Protein AF-A0A3Q3GZ15-F1 (afdb_monomer)

Structure (mmCIF, N/CA/C/O backbone):
data_AF-A0A3Q3GZ15-F1
#
_entry.id   AF-A0A3Q3GZ15-F1
#
loop_
_atom_site.group_PDB
_atom_site.id
_atom_site.type_symbol
_atom_site.label_atom_id
_atom_site.label_alt_id
_atom_site.label_comp_id
_atom_site.label_asym_id
_atom_site.label_entity_id
_atom_site.label_seq_id
_atom_site.pdbx_PDB_ins_code
_atom_site.Cartn_x
_atom_site.Cartn_y
_atom_site.Cartn_z
_atom_site.occupancy
_atom_site.B_iso_or_equiv
_atom_site.auth_seq_id
_atom_site.auth_comp_id
_atom_site.auth_asym_id
_atom_site.auth_atom_id
_atom_site.pdbx_PDB_model_num
ATOM 1 N N . MET A 1 1 ? 22.782 -4.330 -3.590 1.00 36.75 1 MET A N 1
ATOM 2 C CA . MET A 1 1 ? 22.017 -5.484 -3.072 1.00 36.75 1 MET A CA 1
ATOM 3 C C . MET A 1 1 ? 21.997 -6.533 -4.166 1.00 36.75 1 MET A C 1
ATOM 5 O O . MET A 1 1 ? 21.166 -6.463 -5.056 1.00 36.75 1 MET A O 1
ATOM 9 N N . SER A 1 2 ? 22.985 -7.426 -4.158 1.00 28.17 2 SER A N 1
ATOM 10 C CA . SER A 1 2 ? 23.181 -8.431 -5.206 1.00 28.17 2 SER A CA 1
ATOM 11 C C . SER A 1 2 ? 23.053 -9.810 -4.591 1.00 28.17 2 SER A C 1
ATOM 13 O O . SER A 1 2 ? 23.901 -10.188 -3.791 1.00 28.17 2 SER A O 1
ATOM 15 N N . ALA A 1 3 ? 21.996 -10.526 -4.961 1.00 30.70 3 ALA A N 1
ATOM 16 C CA . ALA A 1 3 ? 21.918 -11.982 -4.935 1.00 30.70 3 ALA A CA 1
ATOM 17 C C . ALA A 1 3 ? 20.555 -12.403 -5.496 1.00 30.70 3 ALA A C 1
ATOM 19 O O . ALA A 1 3 ? 19.612 -12.499 -4.728 1.00 30.70 3 ALA A O 1
ATOM 20 N N . PHE A 1 4 ? 20.437 -12.669 -6.800 1.00 31.55 4 PHE A N 1
ATOM 21 C CA . PHE A 1 4 ? 19.467 -13.651 -7.298 1.00 31.55 4 PHE A CA 1
ATOM 22 C C . PHE A 1 4 ? 20.014 -14.352 -8.550 1.00 31.55 4 PHE A C 1
ATOM 24 O O . PHE A 1 4 ? 20.741 -13.771 -9.349 1.00 31.55 4 PHE A O 1
ATOM 31 N N . MET A 1 5 ? 19.751 -15.655 -8.587 1.00 34.44 5 MET A N 1
ATOM 32 C CA . MET A 1 5 ? 20.536 -16.731 -9.188 1.00 34.44 5 MET A CA 1
ATOM 33 C C . MET A 1 5 ? 20.536 -16.856 -10.722 1.00 34.44 5 MET A C 1
ATOM 35 O O . MET A 1 5 ? 19.599 -16.478 -11.416 1.00 34.44 5 MET A O 1
ATOM 39 N N . ASN A 1 6 ? 21.598 -17.529 -11.182 1.00 27.72 6 ASN A N 1
ATOM 40 C CA . ASN A 1 6 ? 21.811 -18.157 -12.487 1.00 27.72 6 ASN A CA 1
ATOM 41 C C . ASN A 1 6 ? 20.718 -19.166 -12.896 1.00 27.72 6 ASN A C 1
ATOM 43 O O . ASN A 1 6 ? 20.275 -19.972 -12.080 1.00 27.72 6 ASN A O 1
ATOM 47 N N . GLY A 1 7 ? 20.442 -19.239 -14.203 1.00 28.77 7 GLY A N 1
ATOM 48 C CA . GLY A 1 7 ? 19.716 -20.336 -14.851 1.00 28.77 7 GLY A CA 1
ATOM 49 C C . GLY A 1 7 ? 20.058 -20.424 -16.343 1.00 28.77 7 GLY A C 1
ATOM 50 O O . GLY A 1 7 ? 19.799 -19.500 -17.102 1.00 28.77 7 GLY A O 1
ATOM 51 N N . ASN A 1 8 ? 20.688 -21.530 -16.733 1.00 28.69 8 ASN A N 1
ATOM 52 C CA . ASN A 1 8 ? 21.281 -21.834 -18.036 1.00 28.69 8 ASN A CA 1
ATOM 53 C C . ASN A 1 8 ? 20.279 -22.599 -18.921 1.00 28.69 8 ASN A C 1
ATOM 55 O O . ASN A 1 8 ? 19.732 -23.582 -18.437 1.00 28.69 8 ASN A O 1
ATOM 59 N N . PHE A 1 9 ? 20.107 -22.249 -20.202 1.00 28.08 9 PHE A N 1
ATOM 60 C CA . PHE A 1 9 ? 19.523 -23.162 -21.200 1.00 28.08 9 PHE A CA 1
ATOM 61 C C . 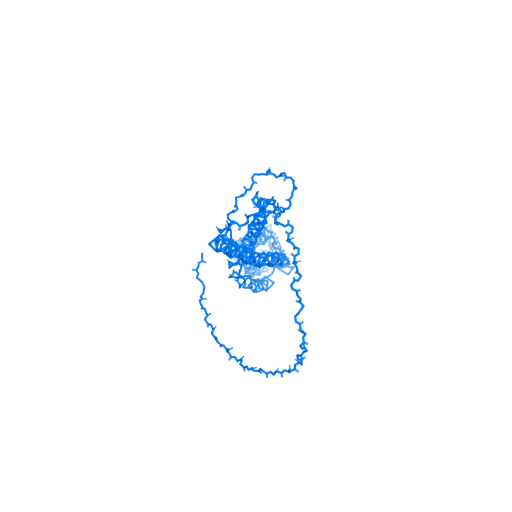PHE A 1 9 ? 20.135 -22.947 -22.585 1.00 28.08 9 PHE A C 1
ATOM 63 O O . PHE A 1 9 ? 20.165 -21.840 -23.118 1.00 28.08 9 PHE A O 1
ATOM 70 N N . GLY A 1 10 ? 20.639 -24.046 -23.146 1.00 25.67 10 GLY A N 1
ATOM 71 C CA . GLY A 1 10 ? 21.283 -24.105 -24.445 1.00 25.67 10 GLY A CA 1
ATOM 72 C C . GLY A 1 10 ? 20.437 -24.776 -25.528 1.00 25.67 10 GLY A C 1
ATOM 73 O O . GLY A 1 10 ? 19.576 -25.599 -25.248 1.00 25.67 10 GLY A O 1
ATOM 74 N N . CYS A 1 11 ? 20.837 -24.438 -26.755 1.00 26.20 11 CYS A N 1
ATOM 75 C CA . CYS A 1 11 ? 20.882 -25.226 -27.991 1.00 26.20 11 CYS A CA 1
ATOM 76 C C . CYS A 1 11 ? 19.593 -25.794 -28.619 1.00 26.20 11 CYS A C 1
ATOM 78 O O . CYS A 1 11 ? 18.887 -26.612 -28.042 1.00 26.20 11 CYS A O 1
ATOM 80 N N . GLY A 1 12 ? 19.414 -25.484 -29.909 1.00 26.28 12 GLY A N 1
ATOM 81 C CA . GLY A 1 12 ? 18.481 -26.165 -30.808 1.00 26.28 12 GLY A CA 1
ATOM 82 C C . GLY A 1 12 ? 18.644 -25.715 -32.263 1.00 26.28 12 GLY A C 1
ATOM 83 O O . GLY A 1 12 ? 17.944 -24.819 -32.718 1.00 26.28 12 GLY A O 1
ATOM 84 N N . SER A 1 13 ? 19.584 -26.329 -32.984 1.00 28.69 13 SER A N 1
ATOM 85 C CA . SER A 1 13 ? 19.812 -26.166 -34.429 1.00 28.69 13 SER A CA 1
ATOM 86 C C . SER A 1 13 ? 18.924 -27.102 -35.255 1.00 28.69 13 SER A C 1
ATOM 88 O O . SER A 1 13 ? 18.946 -28.298 -34.991 1.00 28.69 13 SER A O 1
ATOM 90 N N . VAL A 1 14 ? 18.273 -26.602 -36.315 1.00 31.30 14 VAL A N 1
ATOM 91 C CA . VAL A 1 14 ? 17.825 -27.334 -37.531 1.00 31.30 14 VAL A CA 1
ATOM 92 C C . VAL A 1 14 ? 17.652 -26.257 -38.630 1.00 31.30 14 VAL A C 1
ATOM 94 O O . VAL A 1 14 ? 17.058 -25.229 -38.346 1.00 31.30 14 VAL A O 1
ATOM 97 N N . GLY A 1 15 ? 18.132 -26.296 -39.878 1.00 26.64 15 GLY A N 1
ATOM 98 C CA . GLY A 1 15 ? 18.691 -27.355 -40.712 1.00 26.64 15 GLY A CA 1
ATOM 99 C C . GLY A 1 15 ? 17.756 -27.718 -41.879 1.00 26.64 15 GLY A C 1
ATOM 100 O O . GLY A 1 15 ? 17.033 -28.700 -41.730 1.00 26.64 15 GLY A O 1
ATOM 101 N N . ARG A 1 16 ? 17.781 -26.974 -43.010 1.00 28.31 16 ARG A N 1
ATOM 102 C CA . ARG A 1 16 ? 17.797 -27.493 -44.413 1.00 28.31 16 ARG A CA 1
ATOM 103 C C . ARG A 1 16 ? 17.438 -26.472 -45.515 1.00 28.31 16 ARG A C 1
ATOM 105 O O . ARG A 1 16 ? 16.341 -25.932 -45.550 1.00 28.31 16 ARG A O 1
ATOM 112 N N . ASP A 1 17 ? 18.410 -26.284 -46.409 1.00 27.56 17 ASP A N 1
ATOM 113 C CA . ASP A 1 17 ? 18.428 -26.578 -47.855 1.00 27.56 17 ASP A CA 1
ATOM 114 C C . ASP A 1 17 ? 17.385 -26.022 -48.848 1.00 27.56 17 ASP A C 1
ATOM 116 O O . ASP A 1 17 ? 16.235 -26.438 -48.919 1.00 27.56 17 ASP A O 1
ATOM 120 N N . HIS A 1 18 ? 17.939 -25.169 -49.724 1.00 29.05 18 HIS A N 1
ATOM 121 C CA . HIS A 1 18 ? 17.938 -25.202 -51.195 1.00 29.05 18 HIS A CA 1
ATOM 122 C C . HIS A 1 18 ? 16.638 -25.435 -51.983 1.00 29.05 18 HIS A C 1
ATOM 124 O O . HIS A 1 18 ? 16.147 -26.550 -52.076 1.00 29.05 18 HIS A O 1
ATOM 130 N N . HIS A 1 19 ? 16.280 -24.443 -52.811 1.00 30.31 19 HIS A N 1
ATOM 131 C CA . HIS A 1 19 ? 15.975 -24.697 -54.225 1.00 30.31 19 HIS A CA 1
ATOM 132 C C . HIS A 1 19 ? 16.356 -23.496 -55.109 1.00 30.31 19 HIS A C 1
ATOM 134 O O . HIS A 1 19 ? 15.864 -22.381 -54.952 1.00 30.31 19 HIS A O 1
ATOM 140 N N . LEU A 1 20 ? 17.278 -23.754 -56.040 1.00 29.28 20 LEU A N 1
ATOM 141 C CA . LEU A 1 20 ? 17.720 -22.866 -57.114 1.00 29.28 20 LEU A CA 1
ATOM 142 C C . LEU A 1 20 ? 16.650 -22.792 -58.212 1.00 29.28 20 LEU A C 1
ATOM 144 O O . LEU A 1 20 ? 16.105 -23.817 -58.616 1.00 29.28 20 LEU A O 1
ATOM 148 N N . SER A 1 21 ? 16.413 -21.599 -58.759 1.00 29.50 21 SER A N 1
ATOM 149 C CA . SER A 1 21 ? 15.762 -21.434 -60.062 1.00 29.50 21 SER A CA 1
ATOM 150 C C . SER A 1 21 ? 16.574 -20.497 -60.948 1.00 29.50 21 SER A C 1
ATOM 152 O O . SER A 1 21 ? 16.867 -19.350 -60.620 1.00 29.50 21 SER A O 1
ATOM 154 N N . THR A 1 22 ? 16.983 -21.070 -62.071 1.00 31.20 22 THR A N 1
ATOM 155 C CA . THR A 1 22 ? 17.852 -20.555 -63.123 1.00 31.20 22 THR A CA 1
ATOM 156 C C . THR A 1 22 ? 17.179 -19.451 -63.945 1.00 31.20 22 THR A C 1
ATOM 158 O O . THR A 1 22 ? 16.211 -19.710 -64.660 1.00 31.20 22 THR A O 1
ATOM 161 N N . GLY A 1 23 ? 17.737 -18.236 -63.904 1.00 31.11 23 GLY A N 1
ATOM 162 C CA . GLY A 1 23 ? 17.386 -17.103 -64.766 1.00 31.11 23 GLY A CA 1
ATOM 163 C C . GLY A 1 23 ? 18.506 -16.789 -65.764 1.00 31.11 23 GLY A C 1
ATOM 164 O O . GLY A 1 23 ? 19.637 -16.500 -65.393 1.00 31.11 23 GLY A O 1
ATOM 165 N N . ARG A 1 24 ? 18.166 -16.888 -67.046 1.00 32.84 24 ARG A N 1
ATOM 166 C CA . ARG A 1 24 ? 19.002 -16.837 -68.253 1.00 32.84 24 ARG A CA 1
ATOM 167 C C . ARG A 1 24 ? 19.825 -15.533 -68.391 1.00 32.84 24 ARG A C 1
ATOM 169 O O . ARG A 1 24 ? 19.264 -14.447 -68.499 1.00 32.84 24 ARG A O 1
ATOM 176 N N . LEU A 1 25 ? 21.155 -15.661 -68.465 1.00 27.81 25 LEU A N 1
ATOM 177 C CA . LEU A 1 25 ? 22.122 -14.589 -68.758 1.00 27.81 25 LEU A CA 1
ATOM 178 C C . LEU A 1 25 ? 21.979 -14.081 -70.203 1.00 27.81 25 LEU A C 1
ATOM 180 O O . LEU A 1 25 ? 22.071 -14.858 -71.154 1.00 27.81 25 LEU A O 1
ATOM 184 N N . ARG A 1 26 ? 21.818 -12.763 -70.374 1.00 31.81 26 ARG A N 1
ATOM 185 C CA . ARG A 1 26 ? 21.974 -12.072 -71.662 1.00 31.81 26 ARG A CA 1
ATOM 186 C C . ARG A 1 26 ? 23.297 -11.307 -71.637 1.00 31.81 26 ARG A C 1
ATOM 188 O O . ARG A 1 26 ? 23.448 -10.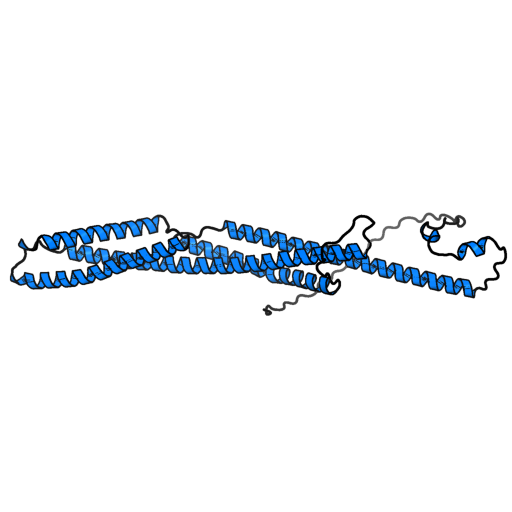344 -70.892 1.00 31.81 26 ARG A O 1
ATOM 195 N N . VAL A 1 27 ? 24.250 -11.764 -72.441 1.00 29.47 27 VAL A N 1
ATOM 196 C CA . VAL A 1 27 ? 25.566 -11.144 -72.635 1.00 29.47 27 VAL A CA 1
ATOM 197 C C . VAL A 1 27 ? 25.383 -9.771 -73.295 1.00 29.47 27 VAL A C 1
ATOM 199 O O . VAL A 1 27 ? 24.842 -9.680 -74.396 1.00 29.47 27 VAL A O 1
ATOM 202 N N . ARG A 1 28 ? 25.816 -8.696 -72.623 1.00 32.12 28 ARG A N 1
ATOM 203 C CA . ARG A 1 28 ? 26.045 -7.371 -73.222 1.00 32.12 28 ARG A CA 1
ATOM 204 C C . ARG A 1 28 ? 27.553 -7.139 -73.298 1.00 32.12 28 ARG A C 1
ATOM 206 O O . ARG A 1 28 ? 28.234 -7.204 -72.280 1.00 32.12 28 ARG A O 1
ATOM 213 N N . SER A 1 29 ? 28.047 -6.877 -74.503 1.00 31.75 29 SER A N 1
ATOM 214 C CA . SER A 1 29 ? 29.433 -6.495 -74.791 1.00 31.75 29 SER A CA 1
ATOM 215 C C . SER A 1 29 ? 29.830 -5.187 -74.076 1.00 31.75 29 SER A C 1
ATOM 217 O O . SER A 1 29 ? 28.957 -4.350 -73.825 1.00 31.75 29 SER A O 1
ATOM 219 N N . PRO A 1 30 ? 31.121 -4.979 -73.750 1.00 32.19 30 PRO A N 1
ATOM 220 C CA . PRO A 1 30 ? 31.568 -3.832 -72.964 1.00 32.19 30 PRO A CA 1
ATOM 221 C C . PRO A 1 30 ? 31.653 -2.563 -73.826 1.00 32.19 30 PRO A C 1
ATOM 223 O O . PRO A 1 30 ? 32.319 -2.540 -74.858 1.00 32.19 30 PRO A O 1
ATOM 226 N N . ALA A 1 31 ? 30.977 -1.499 -73.391 1.00 31.30 31 ALA A N 1
ATOM 227 C CA . ALA A 1 31 ? 31.146 -0.150 -73.930 1.00 31.30 31 ALA A CA 1
ATOM 228 C C . ALA A 1 31 ? 32.436 0.495 -73.369 1.00 31.30 31 ALA A C 1
ATOM 230 O O . ALA A 1 31 ? 32.821 0.179 -72.239 1.00 31.30 31 ALA A O 1
ATOM 231 N N . PRO A 1 32 ? 33.109 1.392 -74.117 1.00 32.34 32 PRO A N 1
ATOM 232 C CA . PRO A 1 32 ? 34.349 2.028 -73.677 1.00 32.34 32 PRO A CA 1
ATOM 233 C C . PRO A 1 32 ? 34.119 2.893 -72.432 1.00 32.34 32 PRO A C 1
ATOM 235 O O . PRO A 1 32 ? 33.056 3.491 -72.256 1.00 32.34 32 PRO A O 1
ATOM 238 N N . ALA A 1 33 ? 35.127 2.935 -71.558 1.00 32.97 33 ALA A N 1
ATOM 239 C CA . ALA A 1 33 ? 35.103 3.641 -70.284 1.00 32.97 33 ALA A CA 1
ATOM 240 C C . ALA A 1 33 ? 34.791 5.135 -70.472 1.00 32.97 33 ALA A C 1
ATOM 242 O O . ALA A 1 33 ? 35.669 5.938 -70.777 1.00 32.97 33 ALA A O 1
ATOM 243 N N . ALA A 1 34 ? 33.529 5.508 -70.260 1.00 30.64 34 ALA A N 1
ATOM 244 C CA . ALA A 1 34 ? 33.136 6.893 -70.090 1.00 30.64 34 ALA A CA 1
ATOM 245 C C . ALA A 1 34 ? 33.804 7.428 -68.817 1.00 30.64 34 ALA A C 1
ATOM 247 O O . ALA A 1 34 ? 33.602 6.903 -67.717 1.00 30.64 34 ALA A O 1
ATOM 248 N N . THR A 1 35 ? 34.618 8.464 -68.985 1.00 38.00 35 THR A N 1
ATOM 249 C CA . THR A 1 35 ? 35.226 9.268 -67.929 1.00 38.00 35 THR A CA 1
ATOM 250 C C . THR A 1 35 ? 34.134 9.679 -66.942 1.00 38.00 35 THR A C 1
ATOM 252 O O . THR A 1 35 ? 33.288 10.521 -67.242 1.00 38.00 35 THR A O 1
ATOM 255 N N . ARG A 1 36 ? 34.099 9.045 -65.764 1.00 33.03 36 ARG A N 1
ATOM 256 C CA . ARG A 1 36 ? 33.182 9.447 -64.694 1.00 33.03 36 ARG A CA 1
ATOM 257 C C . ARG A 1 36 ? 33.557 10.868 -64.254 1.00 33.03 36 ARG A C 1
ATOM 259 O O . ARG A 1 36 ? 34.724 11.083 -63.922 1.00 33.03 36 ARG A O 1
ATOM 266 N N . PRO A 1 37 ? 32.614 11.827 -64.220 1.00 35.94 37 PRO A N 1
ATOM 267 C CA . PRO A 1 37 ? 32.905 13.147 -63.691 1.00 35.94 37 PRO A CA 1
ATOM 268 C C . PRO A 1 37 ? 33.282 13.036 -62.210 1.00 35.94 37 PRO A C 1
ATOM 270 O O . PRO A 1 37 ? 32.678 12.280 -61.447 1.00 35.94 37 PRO A O 1
ATOM 273 N N . MET A 1 38 ? 34.315 13.779 -61.825 1.00 36.38 38 MET A N 1
ATOM 274 C CA . MET A 1 38 ? 34.874 13.813 -60.475 1.00 36.38 38 MET A CA 1
ATOM 275 C C . MET A 1 38 ? 33.818 14.280 -59.456 1.00 36.38 38 MET A C 1
ATOM 277 O O . MET A 1 38 ? 33.079 15.231 -59.714 1.00 36.38 38 MET A O 1
ATOM 281 N N . CYS A 1 39 ? 33.745 13.623 -58.294 1.00 40.00 39 CYS A N 1
ATOM 282 C CA . CYS A 1 39 ? 32.783 13.965 -57.245 1.00 40.00 39 CYS A CA 1
ATOM 283 C C . CYS A 1 39 ? 33.035 15.382 -56.673 1.00 40.00 39 CYS A C 1
ATOM 285 O O . CYS A 1 39 ? 34.196 15.754 -56.479 1.00 40.00 39 CYS A O 1
ATOM 287 N N . PRO A 1 40 ? 31.987 16.155 -56.318 1.00 41.72 40 PRO A N 1
ATOM 288 C CA . PRO A 1 40 ? 32.108 17.560 -55.896 1.00 41.72 40 PRO A CA 1
ATOM 289 C C . PRO A 1 40 ? 33.025 17.821 -54.688 1.00 41.72 40 PRO A C 1
ATOM 291 O O . PRO A 1 40 ? 33.579 18.911 -54.570 1.00 41.72 40 PRO A O 1
ATOM 294 N N . TRP A 1 41 ? 33.247 16.823 -53.824 1.00 38.53 41 TRP A N 1
ATOM 295 C CA . TRP A 1 41 ? 34.119 16.941 -52.647 1.00 38.53 41 TRP A CA 1
ATOM 296 C C . TRP A 1 41 ? 35.616 17.050 -52.993 1.00 38.53 41 TRP A C 1
ATOM 298 O O . TRP A 1 41 ? 36.396 17.551 -52.185 1.00 38.53 41 TRP A O 1
ATOM 308 N N . ALA A 1 42 ? 36.026 16.664 -54.208 1.00 37.97 42 ALA A N 1
ATOM 309 C CA . ALA A 1 42 ? 37.423 16.726 -54.644 1.00 37.97 42 ALA A CA 1
ATOM 310 C C . ALA A 1 42 ? 37.954 18.164 -54.832 1.00 37.97 42 ALA A C 1
ATOM 312 O O . ALA A 1 42 ? 39.160 18.359 -54.952 1.00 37.97 42 ALA A O 1
ATOM 313 N N . ARG A 1 43 ? 37.083 19.187 -54.835 1.00 40.12 43 ARG A N 1
ATOM 314 C CA . ARG A 1 43 ? 37.494 20.596 -55.002 1.00 40.12 43 ARG A CA 1
ATOM 315 C C . ARG A 1 43 ? 38.058 21.238 -53.735 1.00 40.12 43 ARG A C 1
ATOM 317 O O . ARG A 1 43 ? 38.753 22.239 -53.842 1.00 40.12 43 ARG A O 1
ATOM 324 N N . HIS A 1 44 ? 37.786 20.678 -52.556 1.00 45.59 44 HIS A N 1
ATOM 325 C CA . HIS A 1 44 ? 38.124 21.327 -51.285 1.00 45.59 44 HIS A CA 1
ATOM 326 C C . HIS A 1 44 ? 39.405 20.807 -50.615 1.00 45.59 44 HIS A C 1
ATOM 328 O O . HIS A 1 44 ? 39.777 21.340 -49.575 1.00 45.59 44 HIS A O 1
ATOM 334 N N . PHE A 1 45 ? 40.096 19.807 -51.187 1.00 40.53 45 PHE A N 1
ATOM 335 C CA . PHE A 1 45 ? 41.167 19.096 -50.469 1.00 40.53 45 PHE A CA 1
ATOM 336 C C . PHE A 1 45 ? 42.561 19.048 -51.111 1.00 40.53 45 PHE A C 1
ATOM 338 O O . PHE A 1 45 ? 43.435 18.385 -50.560 1.00 40.53 45 PHE A O 1
ATOM 345 N N . THR A 1 46 ? 42.851 19.756 -52.208 1.00 42.91 46 THR A N 1
ATOM 346 C CA . THR A 1 46 ? 44.223 19.742 -52.763 1.00 42.91 46 THR A CA 1
ATOM 347 C C . THR A 1 46 ? 44.641 21.064 -53.416 1.00 42.91 46 THR A C 1
ATOM 349 O O . THR A 1 46 ? 44.050 21.429 -54.431 1.00 42.91 46 THR A O 1
ATOM 352 N N . PRO A 1 47 ? 45.725 21.722 -52.956 1.00 40.09 47 PRO A N 1
ATOM 353 C CA . PRO A 1 47 ? 46.357 22.828 -53.686 1.00 40.09 47 PRO A CA 1
ATOM 354 C C . PRO A 1 47 ? 47.149 22.370 -54.925 1.00 40.09 47 PRO A C 1
ATOM 356 O O . PRO A 1 47 ? 47.538 23.197 -55.742 1.00 40.09 47 PRO A O 1
ATOM 359 N N . ASN A 1 48 ? 47.429 21.066 -55.068 1.00 45.53 48 ASN A N 1
ATOM 360 C CA . ASN A 1 48 ? 48.471 20.587 -55.986 1.00 45.53 48 ASN A CA 1
ATOM 361 C C . ASN A 1 48 ? 47.962 19.888 -57.260 1.00 45.53 48 ASN A C 1
ATOM 363 O O . ASN A 1 48 ? 48.753 19.601 -58.153 1.00 45.53 48 ASN A O 1
ATOM 367 N N . TRP A 1 49 ? 46.653 19.644 -57.400 1.00 39.78 49 TRP A N 1
ATOM 368 C CA . TRP A 1 49 ? 46.122 19.005 -58.615 1.00 39.78 49 TRP A CA 1
ATOM 369 C C . TRP A 1 49 ? 46.106 19.962 -59.821 1.00 39.78 49 TRP A C 1
ATOM 371 O O . TRP A 1 49 ? 46.292 19.536 -60.959 1.00 39.78 49 TRP A O 1
ATOM 381 N N . SER A 1 50 ? 45.979 21.271 -59.575 1.00 36.66 50 SER A N 1
ATOM 382 C CA . SER A 1 50 ? 45.949 22.309 -60.615 1.00 36.66 50 SER A CA 1
ATOM 383 C C . SER A 1 50 ? 47.287 22.482 -61.348 1.00 36.66 50 SER A C 1
ATOM 385 O O . SER A 1 50 ? 47.301 22.946 -62.486 1.00 36.66 50 SER A O 1
ATOM 387 N N . ARG A 1 51 ? 48.419 22.088 -60.739 1.00 38.91 51 ARG A N 1
ATOM 388 C CA . ARG A 1 51 ? 49.749 22.175 -61.374 1.00 38.91 51 ARG A CA 1
ATOM 389 C C . ARG A 1 51 ? 49.991 21.100 -62.429 1.00 38.91 51 ARG A C 1
ATOM 391 O O . ARG A 1 51 ? 50.745 21.349 -63.363 1.00 38.91 51 ARG A O 1
ATOM 398 N N . CYS A 1 52 ? 49.341 19.944 -62.319 1.00 41.31 52 CYS A N 1
ATOM 399 C CA . CYS A 1 52 ? 49.545 18.840 -63.260 1.00 41.31 52 CYS A CA 1
ATOM 400 C C . CYS A 1 52 ? 48.806 19.026 -64.591 1.00 41.31 52 CYS A C 1
ATOM 402 O O . CYS A 1 52 ? 49.138 18.349 -65.556 1.00 41.31 52 CYS A O 1
ATOM 404 N N . PHE A 1 53 ? 47.817 19.923 -64.665 1.00 36.47 53 PHE A N 1
ATOM 405 C CA . PHE A 1 53 ? 47.032 20.108 -65.890 1.00 36.47 53 PHE A CA 1
ATOM 406 C C . PHE A 1 53 ? 47.599 21.182 -66.832 1.00 36.47 53 PHE A C 1
ATOM 408 O O . PHE A 1 53 ? 47.252 21.181 -68.007 1.00 36.47 53 PHE A O 1
ATOM 415 N N . ASN A 1 54 ? 48.476 22.076 -66.350 1.00 37.38 54 ASN A N 1
ATOM 416 C CA . ASN A 1 54 ? 48.931 23.242 -67.126 1.00 37.38 54 ASN A CA 1
ATOM 417 C C . ASN A 1 54 ? 50.408 23.215 -67.556 1.00 37.38 54 ASN A C 1
ATOM 419 O O . ASN A 1 54 ? 50.871 24.143 -68.210 1.00 37.38 54 ASN A O 1
ATOM 423 N N . SER A 1 55 ? 51.138 22.149 -67.233 1.00 34.72 55 SER A N 1
ATOM 424 C CA . SER A 1 55 ? 52.505 21.937 -67.710 1.00 34.72 55 SER A CA 1
ATOM 425 C C . SER A 1 55 ? 52.591 20.527 -68.271 1.00 34.72 55 SER A C 1
ATOM 427 O O . SER A 1 55 ? 52.607 19.560 -67.515 1.00 34.72 55 SER A O 1
ATOM 429 N N . GLY A 1 56 ? 52.597 20.410 -69.600 1.00 42.00 56 GLY A N 1
ATOM 430 C CA . GLY A 1 56 ? 52.650 19.151 -70.349 1.00 42.00 56 GLY A CA 1
ATOM 431 C C . GLY A 1 56 ? 53.975 18.396 -70.218 1.00 42.00 56 GLY A C 1
ATOM 432 O O . GLY A 1 56 ? 54.607 18.098 -71.223 1.00 42.00 56 GLY A O 1
ATOM 433 N N . VAL A 1 57 ? 54.398 18.088 -68.991 1.00 39.69 57 VAL A N 1
ATOM 434 C CA . VAL A 1 57 ? 55.545 17.232 -68.676 1.00 39.69 57 VAL A CA 1
ATOM 435 C C . VAL A 1 57 ? 55.224 16.455 -67.394 1.00 39.69 57 VAL A C 1
ATOM 437 O O . VAL A 1 57 ? 55.555 16.869 -66.286 1.00 39.69 57 VAL A O 1
ATOM 440 N N . CYS A 1 58 ? 54.564 15.304 -67.534 1.00 41.44 58 CYS A N 1
ATOM 441 C CA . CYS A 1 58 ? 54.510 14.306 -66.468 1.00 41.44 58 CYS A CA 1
ATOM 442 C C . CYS A 1 58 ? 55.791 13.463 -66.519 1.00 41.44 58 CYS A C 1
ATOM 444 O O . CYS A 1 58 ? 55.799 12.385 -67.104 1.00 41.44 58 CYS A O 1
ATOM 446 N N . ILE A 1 59 ? 56.875 13.931 -65.896 1.00 44.09 59 ILE A N 1
ATOM 447 C CA . ILE A 1 59 ? 57.943 13.021 -65.456 1.00 44.09 59 ILE A CA 1
ATOM 448 C C . ILE A 1 59 ? 57.567 12.574 -64.042 1.00 44.09 59 ILE A C 1
ATOM 450 O O . ILE A 1 59 ? 57.995 13.152 -63.050 1.00 44.09 59 ILE A O 1
ATOM 454 N N . GLY A 1 60 ? 56.682 11.582 -63.962 1.00 42.19 60 GLY A N 1
ATOM 455 C CA . GLY A 1 60 ? 56.306 10.905 -62.724 1.00 42.19 60 GLY A CA 1
ATOM 456 C C . GLY A 1 60 ? 56.533 9.412 -62.904 1.00 42.19 60 GLY A C 1
ATOM 457 O O . GLY A 1 60 ? 55.793 8.759 -63.634 1.00 42.19 60 GLY A O 1
ATOM 458 N N . GLY A 1 61 ? 57.586 8.873 -62.288 1.00 45.19 61 GLY A N 1
ATOM 459 C CA . GLY A 1 61 ? 57.843 7.433 -62.293 1.00 45.19 61 GLY A CA 1
ATOM 460 C C . GLY A 1 61 ? 56.754 6.645 -61.538 1.00 45.19 61 GLY A C 1
ATOM 461 O O . GLY A 1 61 ? 56.049 7.216 -60.701 1.00 45.19 61 GLY A O 1
ATOM 462 N N . PRO A 1 62 ? 56.643 5.321 -61.763 1.00 52.47 62 PRO A N 1
ATOM 463 C CA . PRO A 1 62 ? 55.604 4.447 -61.187 1.00 52.47 62 PRO A CA 1
ATOM 464 C C . PRO A 1 62 ? 55.529 4.442 -59.644 1.00 52.47 62 PRO A C 1
ATOM 466 O O . PRO A 1 62 ? 54.518 4.028 -59.071 1.00 52.47 62 PRO A O 1
ATOM 469 N N . HIS A 1 63 ? 56.560 4.949 -58.961 1.00 51.12 63 HIS A N 1
ATOM 470 C CA . HIS A 1 63 ? 56.597 5.112 -57.505 1.00 51.12 63 HIS A CA 1
ATOM 471 C C . HIS A 1 63 ? 55.592 6.153 -56.973 1.00 51.12 63 HIS A C 1
ATOM 473 O O . HIS A 1 63 ? 54.954 5.910 -55.950 1.00 51.12 63 HIS A O 1
ATOM 479 N N . GLN A 1 64 ? 55.361 7.262 -57.685 1.00 53.38 64 GLN A N 1
ATOM 480 C CA . GLN A 1 64 ? 54.505 8.360 -57.200 1.00 53.38 64 GLN A CA 1
ATOM 481 C C . GLN A 1 64 ? 53.007 8.005 -57.245 1.00 53.38 64 GLN A C 1
ATOM 483 O O . GLN A 1 64 ? 52.222 8.401 -56.384 1.00 53.38 64 GLN A O 1
ATOM 488 N N . THR A 1 65 ? 52.607 7.185 -58.218 1.00 57.75 65 THR A N 1
ATOM 489 C CA . THR A 1 65 ? 51.254 6.616 -58.307 1.00 57.75 65 THR A CA 1
ATOM 490 C C . THR A 1 65 ? 51.001 5.536 -57.253 1.00 57.75 65 THR A C 1
ATOM 492 O O . THR A 1 65 ? 49.872 5.389 -56.787 1.00 57.75 65 THR A O 1
ATOM 495 N N . GLY A 1 66 ? 52.039 4.794 -56.848 1.00 67.38 66 GLY A N 1
ATOM 496 C CA . GLY A 1 66 ? 51.952 3.766 -55.807 1.00 67.38 66 GLY A CA 1
ATOM 497 C C . GLY A 1 66 ? 51.654 4.356 -54.428 1.00 67.38 66 GLY A C 1
ATOM 498 O O . GLY A 1 66 ? 50.714 3.923 -53.764 1.00 67.38 66 GLY A O 1
ATOM 499 N N . GLU A 1 67 ? 52.380 5.401 -54.035 1.00 69.94 67 GLU A N 1
ATOM 500 C CA . GLU A 1 67 ? 52.154 6.121 -52.773 1.00 69.94 67 GLU A CA 1
ATOM 501 C C . GLU A 1 67 ? 50.768 6.777 -52.718 1.00 69.94 67 GLU A C 1
ATOM 503 O O . GLU A 1 67 ? 50.067 6.689 -51.706 1.00 69.94 67 GLU A O 1
ATOM 508 N N . MET A 1 68 ? 50.319 7.356 -53.836 1.00 71.38 68 MET A N 1
ATOM 509 C CA . MET A 1 68 ? 48.973 7.919 -53.965 1.00 71.38 68 MET A CA 1
ATOM 510 C C . MET A 1 68 ? 47.886 6.845 -53.787 1.00 71.38 68 MET A C 1
ATOM 512 O O . MET A 1 68 ? 46.890 7.071 -53.100 1.00 71.38 68 MET A O 1
ATOM 516 N N . ASN A 1 69 ? 48.090 5.652 -54.357 1.00 84.38 69 ASN A N 1
ATOM 517 C CA . ASN A 1 69 ? 47.176 4.518 -54.203 1.00 84.38 69 ASN A CA 1
ATOM 518 C C . ASN A 1 69 ? 47.138 3.992 -52.759 1.00 84.38 69 ASN A C 1
ATOM 520 O O . ASN A 1 69 ? 46.061 3.646 -52.267 1.00 84.38 69 ASN A O 1
ATOM 524 N N . LEU A 1 70 ? 48.277 3.964 -52.059 1.00 85.56 70 LEU A N 1
ATOM 525 C CA . LEU A 1 70 ? 48.343 3.592 -50.641 1.00 85.56 70 LEU A CA 1
ATOM 526 C C . LEU A 1 70 ? 47.615 4.611 -49.756 1.00 85.56 70 LEU A C 1
ATOM 528 O O . LEU A 1 70 ? 46.782 4.218 -48.940 1.00 85.56 70 LEU A O 1
ATOM 532 N N . CYS A 1 71 ? 47.852 5.909 -49.971 1.00 88.06 71 CYS A N 1
ATOM 533 C CA . CYS A 1 71 ? 47.142 6.988 -49.280 1.00 88.06 71 CYS A CA 1
ATOM 534 C C . CYS A 1 71 ? 45.625 6.890 -49.504 1.00 88.06 71 CYS A C 1
ATOM 536 O O . CYS A 1 71 ? 44.832 6.952 -48.564 1.00 88.06 71 CYS A O 1
ATOM 538 N N . TRP A 1 72 ? 45.210 6.642 -50.746 1.00 86.69 72 TRP A N 1
ATOM 539 C CA . TRP A 1 72 ? 43.806 6.469 -51.099 1.00 86.69 72 TRP A CA 1
ATOM 540 C C . TRP A 1 72 ? 43.162 5.253 -50.421 1.00 86.69 72 TRP A C 1
ATOM 542 O O . TRP A 1 72 ? 42.044 5.345 -49.911 1.00 86.69 72 TRP A O 1
ATOM 552 N N . ASN A 1 73 ? 43.858 4.115 -50.370 1.00 90.50 73 ASN A N 1
ATOM 553 C CA . ASN A 1 73 ? 43.374 2.918 -49.680 1.00 90.50 73 ASN A CA 1
ATOM 554 C C . ASN A 1 73 ? 43.280 3.127 -48.162 1.00 90.50 73 ASN A C 1
ATOM 556 O O . ASN A 1 73 ? 42.307 2.691 -47.546 1.00 90.50 73 ASN A O 1
ATOM 560 N N . GLU A 1 74 ? 44.226 3.855 -47.574 1.00 90.06 74 GLU A N 1
ATOM 561 C CA . GLU A 1 74 ? 44.201 4.216 -46.157 1.00 90.06 74 GLU A CA 1
ATOM 562 C C . GLU A 1 74 ? 43.032 5.157 -45.821 1.00 90.06 74 GLU A C 1
ATOM 564 O O . GLU A 1 74 ? 42.336 4.954 -44.824 1.00 90.06 74 GLU A O 1
ATOM 569 N N . ILE A 1 75 ? 42.742 6.139 -46.682 1.00 91.81 75 ILE A N 1
ATOM 570 C CA . ILE A 1 75 ? 41.567 7.014 -46.541 1.00 91.81 75 ILE A CA 1
ATOM 571 C C . ILE A 1 75 ? 40.272 6.200 -46.626 1.00 91.81 75 ILE A C 1
ATOM 573 O O . ILE A 1 75 ? 39.394 6.371 -45.778 1.00 91.81 75 ILE A O 1
ATOM 577 N N . LYS A 1 76 ? 40.145 5.279 -47.593 1.00 89.56 76 LYS A N 1
ATOM 578 C CA . LYS A 1 76 ? 38.973 4.388 -47.684 1.00 89.56 76 LYS A CA 1
ATOM 579 C C . LYS A 1 76 ? 38.805 3.549 -46.423 1.00 89.56 76 LYS A C 1
ATOM 581 O O . LYS A 1 76 ? 37.695 3.454 -45.906 1.00 89.56 76 LYS A O 1
ATOM 586 N N . ARG A 1 77 ? 39.896 2.965 -45.917 1.00 92.19 77 ARG A N 1
ATOM 587 C CA . ARG A 1 77 ? 39.894 2.147 -44.699 1.00 92.19 77 ARG A CA 1
ATOM 588 C C . ARG A 1 77 ? 39.438 2.962 -43.488 1.00 92.19 77 ARG A C 1
ATOM 590 O O . ARG A 1 77 ? 38.546 2.525 -42.764 1.00 92.19 77 ARG A O 1
ATOM 597 N N . LYS A 1 78 ? 39.992 4.165 -43.297 1.00 89.94 78 LYS A N 1
ATOM 598 C CA . LYS A 1 78 ? 39.594 5.093 -42.225 1.00 89.94 78 LYS A CA 1
ATOM 599 C C . LYS A 1 78 ? 38.136 5.532 -42.355 1.00 89.94 78 LYS A C 1
ATOM 601 O O . LYS A 1 78 ? 37.403 5.486 -41.374 1.00 89.94 78 LYS A O 1
ATOM 606 N N . SER A 1 79 ? 37.698 5.900 -43.558 1.00 89.19 79 SER A N 1
ATOM 607 C CA . SER A 1 79 ? 36.312 6.296 -43.831 1.00 89.19 79 SER A CA 1
ATOM 608 C C . SER A 1 79 ? 35.327 5.164 -43.531 1.00 89.19 79 SER A C 1
ATOM 610 O O . SER A 1 79 ? 34.324 5.385 -42.855 1.00 89.19 79 SER A O 1
ATOM 612 N N . HIS A 1 80 ? 35.648 3.939 -43.953 1.00 89.69 80 HIS A N 1
ATOM 613 C CA . HIS A 1 80 ? 34.847 2.761 -43.645 1.00 89.69 80 HIS A CA 1
ATOM 614 C C . HIS A 1 80 ? 34.767 2.505 -42.135 1.00 89.69 80 HIS A C 1
ATOM 616 O O . HIS A 1 80 ? 33.676 2.304 -41.613 1.00 89.69 80 HIS A O 1
ATOM 622 N N . ASN A 1 81 ? 35.895 2.584 -41.420 1.00 87.88 81 ASN A N 1
ATOM 623 C CA . ASN A 1 81 ? 35.921 2.401 -39.969 1.00 87.88 81 ASN A CA 1
ATOM 624 C C . ASN A 1 81 ? 35.088 3.460 -39.225 1.00 87.88 81 ASN A C 1
ATOM 626 O O . ASN A 1 81 ? 34.332 3.109 -38.324 1.00 87.88 81 ASN A O 1
ATOM 630 N N . ILE A 1 82 ? 35.178 4.734 -39.624 1.00 86.94 82 ILE A N 1
ATOM 631 C CA . ILE A 1 82 ? 34.356 5.813 -39.052 1.00 86.94 82 ILE A CA 1
ATOM 632 C C . ILE A 1 82 ? 32.871 5.527 -39.280 1.00 86.94 82 ILE A C 1
ATOM 634 O O . ILE A 1 82 ? 32.086 5.637 -38.343 1.00 86.94 82 ILE A O 1
ATOM 638 N N . ARG A 1 83 ? 32.488 5.124 -40.497 1.00 88.00 83 ARG A N 1
ATOM 639 C CA . ARG A 1 83 ? 31.095 4.803 -40.819 1.00 88.00 83 ARG A CA 1
ATOM 640 C C . ARG A 1 83 ? 30.561 3.662 -39.952 1.00 88.00 83 ARG A C 1
ATOM 642 O O . ARG A 1 83 ? 29.543 3.850 -39.303 1.00 88.00 83 ARG A O 1
ATOM 649 N N . VAL A 1 84 ? 31.283 2.542 -39.874 1.00 88.88 84 VAL A N 1
ATOM 650 C CA . VAL A 1 84 ? 30.883 1.380 -39.057 1.00 88.88 84 VAL A CA 1
ATOM 651 C C . VAL A 1 84 ? 30.729 1.763 -37.584 1.00 88.88 84 VAL A C 1
ATOM 653 O O . VAL A 1 84 ? 29.776 1.351 -36.932 1.00 88.88 84 VAL A O 1
ATOM 656 N N . ARG A 1 85 ? 31.634 2.592 -37.049 1.00 86.06 85 ARG A N 1
ATOM 657 C CA . ARG A 1 85 ? 31.539 3.072 -35.662 1.00 86.06 85 ARG A CA 1
ATOM 658 C C . ARG A 1 85 ? 30.332 3.978 -35.427 1.00 86.06 85 ARG A C 1
ATOM 660 O O . ARG A 1 85 ? 29.721 3.890 -34.369 1.00 86.06 85 ARG A O 1
ATOM 667 N N . LEU A 1 86 ? 30.003 4.851 -36.379 1.00 86.69 86 LEU A N 1
ATOM 668 C CA . LEU A 1 86 ? 28.839 5.735 -36.278 1.00 86.69 86 LEU A CA 1
ATOM 669 C C . LEU A 1 86 ? 27.519 4.967 -36.416 1.00 86.69 86 LEU A C 1
ATOM 671 O O . LEU A 1 86 ? 26.576 5.272 -35.694 1.00 86.69 86 LEU A O 1
ATOM 675 N N . GLU A 1 87 ? 27.465 3.969 -37.299 1.00 89.00 87 GLU A N 1
ATOM 676 C CA . GLU A 1 87 ? 26.321 3.056 -37.435 1.00 89.00 87 GLU A CA 1
ATOM 677 C C . GLU A 1 87 ? 26.114 2.267 -36.134 1.00 89.00 87 GLU A C 1
ATOM 679 O O . GLU A 1 87 ? 25.036 2.325 -35.549 1.00 89.00 87 GLU A O 1
ATOM 684 N N . ALA A 1 88 ? 27.175 1.654 -35.596 1.00 87.38 88 ALA A N 1
ATOM 685 C CA . ALA A 1 88 ? 27.116 0.936 -34.322 1.00 87.38 88 ALA A CA 1
ATOM 686 C C . ALA A 1 88 ? 26.699 1.837 -33.145 1.00 87.38 88 ALA A C 1
ATOM 688 O O . ALA A 1 88 ? 25.914 1.413 -32.299 1.00 87.38 88 ALA A O 1
ATOM 689 N N . PHE A 1 89 ? 27.195 3.081 -33.094 1.00 89.44 89 PHE A N 1
ATOM 690 C CA . PHE A 1 89 ? 26.762 4.065 -32.099 1.00 89.44 89 PHE A CA 1
ATOM 691 C C . PHE A 1 89 ? 25.261 4.342 -32.212 1.00 89.44 89 PHE A C 1
ATOM 693 O O . PHE A 1 89 ? 24.559 4.238 -31.212 1.00 89.44 89 PHE A O 1
ATOM 700 N N . SER A 1 90 ? 24.782 4.658 -33.421 1.00 88.81 90 SER A N 1
ATOM 701 C CA . SER A 1 90 ? 23.378 4.993 -33.679 1.00 88.81 90 SER A CA 1
ATOM 702 C C . SER A 1 90 ? 22.440 3.843 -33.312 1.00 88.81 90 SER A C 1
ATOM 704 O O . SER A 1 90 ? 21.411 4.068 -32.677 1.00 88.81 90 SER A O 1
ATOM 706 N N . ASP A 1 91 ? 22.802 2.613 -33.680 1.00 91.19 91 ASP A N 1
ATOM 707 C CA . ASP A 1 91 ? 21.998 1.426 -33.392 1.00 91.19 91 ASP A CA 1
ATOM 708 C C . ASP A 1 91 ? 21.958 1.126 -31.892 1.00 91.19 91 ASP A C 1
ATOM 710 O O . ASP A 1 91 ? 20.894 0.846 -31.337 1.00 91.19 91 ASP A O 1
ATOM 714 N N . ASN A 1 92 ? 23.111 1.195 -31.220 1.00 91.56 92 ASN A N 1
ATOM 715 C CA . ASN A 1 92 ? 23.202 0.920 -29.790 1.00 91.56 92 ASN A CA 1
ATOM 716 C C . ASN A 1 92 ? 22.463 1.979 -28.965 1.00 91.56 92 ASN A C 1
ATOM 718 O O . ASN A 1 92 ? 21.666 1.641 -28.091 1.00 91.56 92 ASN A O 1
ATOM 722 N N . SER A 1 93 ? 22.678 3.262 -29.270 1.00 93.44 93 SER A N 1
ATOM 723 C CA . SER A 1 93 ? 22.001 4.343 -28.560 1.00 93.44 93 SER A CA 1
ATOM 724 C C . SER A 1 93 ? 20.499 4.348 -28.813 1.00 93.44 93 SER A C 1
ATOM 726 O O . SER A 1 93 ? 19.735 4.589 -27.885 1.00 93.44 93 SER A O 1
ATOM 728 N N . GLY A 1 94 ? 20.066 4.048 -30.043 1.00 95.31 94 GLY A N 1
ATOM 729 C CA . GLY A 1 94 ? 18.648 3.958 -30.384 1.00 95.31 94 GLY A CA 1
ATOM 730 C C . GLY A 1 94 ? 17.939 2.853 -29.601 1.00 95.31 94 GLY A C 1
ATOM 731 O O . GLY A 1 94 ? 16.896 3.102 -29.004 1.00 95.31 94 GLY A O 1
ATOM 732 N N . LYS A 1 95 ? 18.531 1.653 -29.528 1.00 96.38 95 LYS A N 1
ATOM 733 C CA . LYS A 1 95 ? 17.986 0.546 -28.721 1.00 96.38 95 LYS A CA 1
ATOM 734 C C . LYS A 1 95 ? 17.911 0.901 -27.239 1.00 96.38 95 LYS A C 1
ATOM 736 O O . LYS A 1 95 ? 16.877 0.682 -26.620 1.00 96.38 95 LYS A O 1
ATOM 741 N N . LEU A 1 96 ? 18.972 1.492 -26.693 1.00 97.44 96 LEU A N 1
ATOM 742 C CA . LEU A 1 96 ? 19.012 1.912 -25.295 1.00 97.44 96 LEU A CA 1
ATOM 743 C C . LEU A 1 96 ? 17.932 2.956 -24.974 1.00 97.44 96 LEU A C 1
ATOM 745 O O . LEU A 1 96 ? 17.242 2.820 -23.970 1.00 97.44 96 LEU A O 1
ATOM 749 N N . GLN A 1 97 ? 17.760 3.971 -25.825 1.00 97.62 97 GLN A N 1
ATOM 750 C CA . GLN A 1 97 ? 16.720 4.989 -25.646 1.00 97.62 97 GLN A CA 1
ATOM 751 C C . GLN A 1 97 ? 15.308 4.392 -25.701 1.00 97.62 97 GLN A C 1
ATOM 753 O O . GLN A 1 97 ? 14.444 4.820 -24.942 1.00 97.62 97 GLN A O 1
ATOM 758 N N . LEU A 1 98 ? 15.071 3.395 -26.560 1.00 98.12 98 LEU A N 1
ATOM 759 C CA . LEU A 1 98 ? 13.791 2.680 -26.607 1.00 98.12 98 LEU A CA 1
ATOM 760 C C . LEU A 1 98 ? 13.546 1.873 -25.329 1.00 98.12 98 LEU A C 1
ATOM 762 O O . LEU A 1 98 ? 12.464 1.963 -24.762 1.00 98.12 98 LEU A O 1
ATOM 766 N N . SER A 1 99 ? 14.549 1.143 -24.834 1.00 98.50 99 SER A N 1
ATOM 767 C CA . SER A 1 99 ? 14.428 0.399 -23.575 1.00 98.50 99 SER A CA 1
ATOM 768 C C . SER A 1 99 ? 14.238 1.319 -22.366 1.00 98.50 99 SER A C 1
ATOM 770 O O . SER A 1 99 ? 13.457 1.004 -21.475 1.00 98.50 99 SER A O 1
ATOM 772 N N . LEU A 1 100 ? 14.911 2.474 -22.338 1.00 98.62 100 LEU A N 1
ATOM 773 C CA . LEU A 1 100 ? 14.707 3.496 -21.311 1.00 98.62 100 LEU A CA 1
ATOM 774 C C . LEU A 1 100 ? 13.287 4.076 -21.359 1.00 98.62 100 LEU A C 1
ATOM 776 O O . LEU A 1 100 ? 12.669 4.278 -20.318 1.00 98.62 100 LEU A O 1
ATOM 780 N N . GLN A 1 101 ? 12.756 4.324 -22.555 1.00 98.56 101 GLN A N 1
ATOM 781 C CA . GLN A 1 101 ? 11.382 4.788 -22.719 1.00 98.56 101 GLN A CA 1
ATOM 782 C C . GLN A 1 101 ? 10.370 3.726 -22.255 1.00 98.56 101 GLN A C 1
ATOM 784 O O . GLN A 1 101 ? 9.453 4.056 -21.510 1.00 98.56 101 GLN A O 1
ATOM 789 N N . GLU A 1 102 ? 10.582 2.456 -22.615 1.00 98.56 102 GLU A N 1
ATOM 790 C CA . GLU A 1 102 ? 9.733 1.330 -22.201 1.00 98.56 102 GLU A CA 1
ATOM 791 C C . GLU A 1 102 ? 9.655 1.203 -20.674 1.00 98.56 102 GLU A C 1
ATOM 793 O O . GLU A 1 102 ? 8.568 1.027 -20.122 1.00 98.56 102 GLU A O 1
ATOM 798 N N . ILE A 1 103 ? 10.790 1.306 -19.967 1.00 98.50 103 ILE A N 1
ATOM 799 C CA . ILE A 1 103 ? 10.766 1.242 -18.500 1.00 98.50 103 ILE A CA 1
ATOM 800 C C . ILE A 1 103 ? 10.073 2.464 -17.895 1.00 98.50 103 ILE A C 1
ATOM 802 O O . ILE A 1 103 ? 9.340 2.292 -16.931 1.00 98.50 103 ILE A O 1
ATOM 806 N N . ILE A 1 104 ? 10.241 3.670 -18.451 1.00 98.75 104 ILE A N 1
ATOM 807 C CA . ILE A 1 104 ? 9.561 4.876 -17.949 1.00 98.75 104 ILE A CA 1
ATOM 808 C C . ILE A 1 104 ? 8.046 4.727 -18.091 1.00 98.75 104 ILE A C 1
ATOM 810 O O . ILE A 1 104 ? 7.330 4.923 -17.116 1.00 98.75 104 ILE A O 1
ATOM 814 N N . GLU A 1 105 ? 7.563 4.339 -19.271 1.00 98.62 105 GLU A N 1
ATOM 815 C CA . GLU A 1 105 ? 6.131 4.144 -19.528 1.00 98.62 105 GLU A CA 1
ATOM 816 C C . GLU A 1 105 ? 5.533 3.086 -18.602 1.00 98.62 105 GLU A C 1
ATOM 818 O O . GLU A 1 105 ? 4.483 3.307 -17.999 1.00 98.62 105 GLU A O 1
ATOM 823 N N . TRP A 1 106 ? 6.228 1.960 -18.433 1.00 98.69 106 TRP A N 1
ATOM 824 C CA . TRP A 1 106 ? 5.786 0.904 -17.530 1.00 98.69 106 TRP A CA 1
ATOM 825 C C . TRP A 1 106 ? 5.773 1.362 -16.064 1.00 98.69 106 TRP A C 1
ATOM 827 O O . TRP A 1 106 ? 4.817 1.076 -15.347 1.00 98.69 106 TRP A O 1
ATOM 837 N N . LEU A 1 107 ? 6.796 2.098 -15.616 1.00 98.69 107 LEU A N 1
ATOM 838 C CA . LEU A 1 107 ? 6.868 2.627 -14.251 1.00 98.69 107 LEU A CA 1
ATOM 839 C C . LEU A 1 107 ? 5.746 3.625 -13.975 1.00 98.69 107 LEU A C 1
ATOM 841 O O . LEU A 1 107 ? 5.123 3.553 -12.920 1.00 98.69 107 LEU A O 1
ATOM 845 N N . THR A 1 108 ? 5.467 4.525 -14.919 1.00 98.50 108 THR A N 1
ATOM 846 C CA . THR A 1 108 ? 4.358 5.478 -14.811 1.00 98.50 108 THR A CA 1
ATOM 847 C C . THR A 1 108 ? 3.0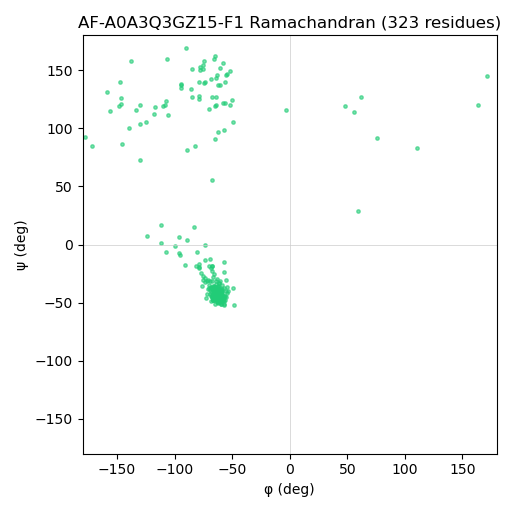16 4.755 -14.747 1.00 98.50 108 THR A C 1
ATOM 849 O O . THR A 1 108 ? 2.242 5.015 -13.832 1.00 98.50 108 THR A O 1
ATOM 852 N N . ALA A 1 109 ? 2.773 3.782 -15.631 1.00 98.50 109 ALA A N 1
ATOM 853 C CA . ALA A 1 109 ? 1.536 3.001 -15.612 1.00 98.50 109 ALA A CA 1
ATOM 854 C C . ALA A 1 109 ? 1.353 2.226 -14.295 1.00 98.50 109 ALA A C 1
ATOM 856 O O . ALA A 1 109 ? 0.252 2.163 -13.753 1.00 98.50 109 ALA A O 1
ATOM 857 N N . LYS A 1 110 ? 2.432 1.662 -13.738 1.00 98.25 110 LYS A N 1
ATOM 858 C CA . LYS A 1 110 ? 2.380 0.963 -12.446 1.00 98.25 110 LYS A CA 1
ATOM 859 C C . LYS A 1 110 ? 2.154 1.897 -11.265 1.00 98.25 110 LYS A C 1
ATOM 861 O O . LYS A 1 110 ? 1.491 1.511 -10.306 1.00 98.25 110 LYS A O 1
ATOM 866 N N . ASP A 1 111 ? 2.691 3.108 -11.318 1.00 97.75 111 ASP A N 1
ATOM 867 C CA . ASP A 1 111 ? 2.462 4.133 -10.301 1.00 97.75 111 ASP A CA 1
ATOM 868 C C . ASP A 1 111 ? 1.000 4.627 -10.301 1.00 97.75 111 ASP A C 1
ATOM 870 O O . ASP A 1 111 ? 0.403 4.828 -9.236 1.00 97.75 111 ASP A O 1
ATOM 874 N N . GLU A 1 112 ? 0.396 4.740 -11.486 1.00 97.56 112 GLU A N 1
ATOM 875 C CA . GLU A 1 112 ? -1.034 5.012 -11.673 1.00 97.56 112 GLU A CA 1
ATOM 876 C C . GLU A 1 112 ? -1.894 3.855 -11.141 1.00 97.56 112 GLU A C 1
ATOM 878 O O . GLU A 1 112 ? -2.735 4.082 -10.270 1.00 97.56 112 GLU A O 1
ATOM 883 N N . GLU A 1 113 ? -1.608 2.609 -11.541 1.00 97.06 113 GLU A N 1
ATOM 884 C CA . GLU A 1 113 ? -2.293 1.400 -11.045 1.00 97.06 113 GLU A CA 1
ATOM 885 C C . GLU A 1 113 ? -2.240 1.308 -9.507 1.00 97.06 113 GLU A C 1
ATOM 887 O O . GLU A 1 113 ? -3.236 1.011 -8.847 1.00 97.06 113 GLU A O 1
ATOM 892 N N . LEU A 1 114 ? -1.089 1.621 -8.900 1.00 96.31 114 LEU A N 1
ATOM 893 C CA . LEU A 1 114 ? -0.932 1.643 -7.443 1.00 96.31 114 LEU A CA 1
ATOM 894 C C . LEU A 1 114 ? -1.798 2.720 -6.769 1.00 96.31 114 LEU A C 1
ATOM 896 O O . LEU A 1 114 ? -2.213 2.551 -5.617 1.00 96.31 114 LEU A O 1
ATOM 900 N N . SER A 1 115 ? -2.041 3.834 -7.459 1.00 94.88 115 SER A N 1
ATOM 901 C CA . SER A 1 115 ? -2.854 4.951 -6.967 1.00 94.88 115 SER A CA 1
ATOM 902 C C . SER A 1 115 ? -4.349 4.633 -7.033 1.00 94.88 115 SER A C 1
ATOM 904 O O . SER A 1 115 ? -5.082 4.986 -6.111 1.00 94.88 115 SER A O 1
ATOM 906 N N . GLU A 1 116 ? -4.787 3.899 -8.058 1.00 93.44 116 GLU A N 1
ATOM 907 C CA . GLU A 1 116 ? -6.181 3.462 -8.232 1.00 93.44 116 GLU A CA 1
ATOM 908 C C . GLU A 1 116 ? -6.654 2.476 -7.161 1.00 93.44 116 GLU A C 1
ATOM 910 O O . GLU A 1 116 ? -7.841 2.407 -6.857 1.00 93.44 116 GLU A O 1
ATOM 915 N N . GLN A 1 117 ? -5.743 1.730 -6.536 1.00 87.88 117 GLN A N 1
ATOM 916 C CA . GLN A 1 117 ? -6.112 0.767 -5.500 1.00 87.88 117 GLN A CA 1
ATOM 917 C C . GLN A 1 117 ? -6.523 1.427 -4.152 1.00 87.88 117 GLN A C 1
ATOM 919 O O . GLN A 1 117 ? -6.758 0.716 -3.176 1.00 87.88 117 GLN A O 1
ATOM 924 N N . LEU A 1 118 ? -6.518 2.759 -4.013 1.00 84.38 118 LEU A N 1
ATOM 925 C CA . LEU A 1 118 ? -6.974 3.472 -2.801 1.00 84.38 118 LEU A CA 1
ATOM 926 C C . LEU A 1 118 ? -8.503 3.702 -2.824 1.00 84.38 118 LEU A C 1
ATOM 928 O O . LEU A 1 118 ? -9.054 3.889 -3.907 1.00 84.38 118 LEU A O 1
ATOM 932 N N . PRO A 1 119 ? -9.204 3.771 -1.670 1.00 91.19 119 PRO A N 1
ATOM 933 C CA . PRO A 1 119 ? -8.723 3.687 -0.280 1.00 91.19 119 PRO A CA 1
ATOM 934 C C . PRO A 1 119 ? -8.686 2.254 0.300 1.00 91.19 119 PRO A C 1
ATOM 936 O O . PRO A 1 119 ? -9.228 1.308 -0.275 1.00 91.19 119 PRO A O 1
ATOM 939 N N . ILE A 1 120 ? -8.055 2.091 1.471 1.00 94.00 120 ILE A N 1
ATOM 940 C CA . ILE A 1 120 ? -8.069 0.823 2.225 1.00 94.00 120 ILE A CA 1
ATOM 941 C C . ILE A 1 120 ? -9.445 0.616 2.881 1.00 94.00 120 ILE A C 1
ATOM 943 O O . ILE A 1 120 ? -10.046 1.561 3.389 1.00 94.00 120 ILE A O 1
ATOM 947 N N . GLY A 1 121 ? -9.944 -0.623 2.860 1.00 93.69 121 GLY A N 1
ATOM 948 C CA . GLY A 1 121 ? -11.235 -0.996 3.442 1.00 93.69 121 GLY A CA 1
ATOM 949 C C . GLY A 1 121 ? -11.314 -0.862 4.971 1.00 93.69 121 GLY A C 1
ATOM 950 O O . GLY A 1 121 ? -10.306 -0.858 5.675 1.00 93.69 121 GLY A O 1
ATOM 951 N N . GLY A 1 122 ? -12.546 -0.781 5.482 1.00 95.25 122 GLY A N 1
ATOM 952 C CA . GLY A 1 122 ? -12.864 -0.564 6.901 1.00 95.25 122 GLY A CA 1
ATOM 953 C C . GLY A 1 122 ? -13.167 -1.819 7.723 1.00 95.25 122 GLY A C 1
ATOM 954 O O . GLY A 1 122 ? -13.614 -1.723 8.870 1.00 95.25 122 GLY A O 1
ATOM 955 N N . ASP A 1 123 ? -12.998 -2.995 7.128 1.00 96.44 123 ASP A N 1
ATOM 956 C CA . ASP A 1 123 ? -13.221 -4.298 7.746 1.00 96.44 123 ASP A CA 1
ATOM 957 C C . ASP A 1 123 ? -12.109 -5.280 7.366 1.00 96.44 123 ASP A C 1
ATOM 959 O O . ASP A 1 123 ? -11.410 -5.119 6.364 1.00 96.44 123 ASP A O 1
ATOM 963 N N . VAL A 1 124 ? -11.942 -6.305 8.201 1.00 97.69 124 VAL A N 1
ATOM 964 C CA . VAL A 1 124 ? -10.873 -7.303 8.074 1.00 97.69 124 VAL A CA 1
ATOM 965 C C . VAL A 1 124 ? -10.922 -8.024 6.728 1.00 97.69 124 VAL A C 1
ATOM 967 O O . VAL A 1 124 ? -9.874 -8.238 6.124 1.00 97.69 124 VAL A O 1
ATOM 970 N N . GLY A 1 125 ? -12.116 -8.361 6.231 1.00 96.94 125 GLY A N 1
ATOM 971 C CA . GLY A 1 125 ? -12.279 -9.086 4.971 1.00 96.94 125 GLY A CA 1
ATOM 972 C C . GLY A 1 125 ? -11.826 -8.259 3.770 1.00 96.94 125 GLY A C 1
ATOM 973 O O . GLY A 1 125 ? -11.036 -8.737 2.953 1.00 96.94 125 GLY A O 1
ATOM 974 N N . ALA A 1 126 ? -12.259 -7.000 3.697 1.00 96.00 126 ALA A N 1
ATOM 975 C CA . ALA A 1 126 ? -11.857 -6.077 2.643 1.00 96.00 126 ALA A CA 1
ATOM 976 C C . ALA A 1 126 ? -10.338 -5.849 2.628 1.00 96.00 126 ALA A C 1
ATOM 978 O O . ALA A 1 126 ? -9.713 -5.959 1.571 1.00 96.00 126 ALA A O 1
ATOM 979 N N . VAL A 1 127 ? -9.722 -5.592 3.790 1.00 97.44 127 VAL A N 1
ATOM 980 C CA . VAL A 1 127 ? -8.266 -5.380 3.871 1.00 97.44 127 VAL A CA 1
ATOM 981 C C . VAL A 1 127 ? -7.500 -6.652 3.515 1.00 97.44 127 VAL A C 1
ATOM 983 O O . VAL A 1 127 ? -6.501 -6.578 2.805 1.00 97.44 127 VAL A O 1
ATOM 986 N N . GLN A 1 128 ? -7.965 -7.827 3.944 1.00 97.69 128 GLN A N 1
ATOM 987 C CA . GLN A 1 128 ? -7.332 -9.100 3.599 1.00 97.69 128 GLN A CA 1
ATOM 988 C C . GLN A 1 128 ? -7.333 -9.339 2.081 1.00 97.69 128 GLN A C 1
ATOM 990 O O . GLN A 1 128 ? -6.295 -9.675 1.513 1.00 97.69 128 GLN A O 1
ATOM 995 N N . HIS A 1 129 ? -8.456 -9.075 1.412 1.00 96.38 129 HIS A N 1
ATOM 996 C CA . HIS A 1 129 ? -8.546 -9.185 -0.043 1.00 96.38 129 HIS A CA 1
ATOM 997 C C . HIS A 1 129 ? -7.631 -8.177 -0.761 1.00 96.38 129 HIS A C 1
ATOM 999 O O . HIS A 1 129 ? -6.906 -8.530 -1.693 1.00 96.38 129 HIS A O 1
ATOM 1005 N N . GLN A 1 130 ? -7.599 -6.924 -0.294 1.00 96.81 130 GLN A N 1
ATOM 1006 C CA . GLN A 1 130 ? -6.693 -5.901 -0.827 1.00 96.81 130 GLN A CA 1
ATOM 1007 C C . GLN A 1 130 ? -5.214 -6.283 -0.648 1.00 96.81 130 GLN A C 1
ATOM 1009 O O . GLN A 1 130 ? -4.405 -6.021 -1.539 1.00 96.81 130 GLN A O 1
ATOM 1014 N N . ARG A 1 131 ? -4.850 -6.934 0.467 1.00 96.25 131 ARG A N 1
ATOM 1015 C CA . ARG A 1 131 ? -3.485 -7.430 0.717 1.00 96.25 131 ARG A CA 1
ATOM 1016 C C . ARG A 1 131 ? -3.068 -8.495 -0.287 1.00 96.25 131 ARG A C 1
ATOM 1018 O O . ARG A 1 131 ? -1.950 -8.424 -0.787 1.00 96.25 131 ARG A O 1
ATOM 1025 N N . GLU A 1 132 ? -3.943 -9.449 -0.589 1.00 96.25 132 GLU A N 1
ATOM 1026 C CA . GLU A 1 132 ? -3.672 -10.503 -1.576 1.00 96.25 132 GLU A CA 1
ATOM 1027 C C . GLU A 1 132 ? -3.419 -9.908 -2.966 1.00 96.25 132 GLU A C 1
ATOM 1029 O O . GLU A 1 132 ? -2.429 -10.243 -3.621 1.00 96.25 132 GLU A O 1
ATOM 1034 N N . PHE A 1 133 ? -4.263 -8.960 -3.385 1.00 96.19 133 PHE A N 1
ATOM 1035 C CA . PHE A 1 133 ? -4.080 -8.248 -4.648 1.00 96.19 133 PHE A CA 1
ATOM 1036 C C . PHE A 1 133 ? -2.761 -7.463 -4.678 1.00 96.19 133 PHE A C 1
ATOM 1038 O O . PHE A 1 133 ? -1.981 -7.575 -5.625 1.00 96.19 133 PHE A O 1
ATOM 1045 N N . HIS A 1 134 ? -2.464 -6.714 -3.612 1.00 97.38 134 HIS A N 1
ATOM 1046 C CA . HIS A 1 134 ? -1.222 -5.946 -3.510 1.00 97.38 134 HIS A CA 1
ATOM 1047 C C . HIS A 1 134 ? 0.022 -6.841 -3.478 1.00 97.38 134 HIS A C 1
ATOM 1049 O O . HIS A 1 134 ? 1.058 -6.476 -4.026 1.00 97.38 134 HIS A O 1
ATOM 1055 N N . GLN A 1 135 ? -0.061 -8.030 -2.879 1.00 96.88 135 GLN A N 1
ATOM 1056 C CA . GLN A 1 135 ? 1.035 -8.996 -2.889 1.00 96.88 135 GLN A CA 1
ATOM 1057 C C . GLN A 1 135 ? 1.342 -9.474 -4.313 1.00 96.88 135 GLN A C 1
ATOM 1059 O O . GLN A 1 135 ? 2.511 -9.525 -4.700 1.00 96.88 135 GLN A O 1
ATOM 1064 N N . ALA A 1 136 ? 0.312 -9.768 -5.112 1.00 96.88 136 ALA A N 1
ATOM 1065 C CA . ALA A 1 136 ? 0.490 -10.109 -6.522 1.00 96.88 136 ALA A CA 1
ATOM 1066 C C . ALA A 1 136 ? 1.101 -8.940 -7.316 1.00 96.88 136 ALA A C 1
ATOM 1068 O O . ALA A 1 136 ? 2.045 -9.145 -8.080 1.00 96.88 136 ALA A O 1
ATOM 1069 N N . PHE A 1 137 ? 0.629 -7.712 -7.077 1.00 97.94 137 PHE A N 1
ATOM 1070 C CA . PHE A 1 137 ? 1.195 -6.497 -7.670 1.00 97.94 137 PHE A CA 1
ATOM 1071 C C . PHE A 1 137 ? 2.684 -6.323 -7.328 1.00 97.94 137 PHE A C 1
ATOM 1073 O O . PHE A 1 137 ? 3.503 -6.062 -8.209 1.00 97.94 137 PHE A O 1
ATOM 1080 N N . MET A 1 138 ? 3.068 -6.512 -6.062 1.00 98.00 138 MET A N 1
ATOM 1081 C CA . MET A 1 138 ? 4.465 -6.409 -5.633 1.00 98.00 138 MET A CA 1
ATOM 1082 C C . MET A 1 138 ? 5.363 -7.461 -6.289 1.00 98.00 138 MET A C 1
ATOM 1084 O O . MET A 1 138 ? 6.502 -7.147 -6.638 1.00 98.00 138 MET A O 1
ATOM 1088 N N . GLU A 1 139 ? 4.879 -8.692 -6.477 1.00 98.00 139 GLU A N 1
ATOM 1089 C CA . GLU A 1 139 ? 5.644 -9.723 -7.187 1.00 98.00 139 GLU A CA 1
ATOM 1090 C C . GLU A 1 139 ? 5.793 -9.401 -8.683 1.00 98.00 139 GLU A C 1
ATOM 1092 O O . GLU A 1 139 ? 6.884 -9.591 -9.223 1.00 98.00 139 GLU A O 1
ATOM 1097 N N . ASP A 1 140 ? 4.773 -8.829 -9.336 1.00 97.69 140 ASP A N 1
ATOM 1098 C CA . ASP A 1 140 ? 4.890 -8.323 -10.713 1.00 97.69 140 ASP A CA 1
ATOM 1099 C C . ASP A 1 140 ? 5.961 -7.224 -10.807 1.00 97.69 140 ASP A C 1
ATOM 1101 O O . ASP A 1 140 ? 6.904 -7.329 -11.599 1.00 97.69 140 ASP A O 1
ATOM 1105 N N . VAL A 1 141 ? 5.907 -6.231 -9.909 1.00 98.19 141 VAL A N 1
ATOM 1106 C CA . VAL A 1 141 ? 6.899 -5.146 -9.856 1.00 98.19 141 VAL A CA 1
ATOM 1107 C C . VAL A 1 141 ? 8.314 -5.690 -9.653 1.00 98.19 141 VAL A C 1
ATOM 1109 O O . VAL A 1 141 ? 9.245 -5.339 -10.382 1.00 98.19 141 VAL A O 1
ATOM 1112 N N . LYS A 1 142 ? 8.479 -6.602 -8.696 1.00 97.81 142 LYS A N 1
ATOM 1113 C CA . LYS A 1 142 ? 9.753 -7.256 -8.383 1.00 97.81 142 LYS A CA 1
ATOM 1114 C C . LYS A 1 142 ? 10.291 -8.076 -9.554 1.00 97.81 142 LYS A C 1
ATOM 1116 O O . LYS A 1 142 ? 11.498 -8.049 -9.800 1.00 97.81 142 LYS A O 1
ATOM 1121 N N . SER A 1 143 ? 9.423 -8.763 -10.298 1.00 98.12 143 SER A N 1
ATOM 1122 C CA . SER A 1 143 ? 9.815 -9.568 -11.461 1.00 98.12 143 SER A CA 1
ATOM 1123 C C . SER A 1 143 ? 10.420 -8.723 -12.590 1.00 98.12 143 SER A C 1
ATOM 1125 O O . SER A 1 143 ? 11.307 -9.192 -13.306 1.00 98.12 143 SER A O 1
ATOM 1127 N N . ARG A 1 144 ? 10.005 -7.452 -12.712 1.00 98.06 144 ARG A N 1
ATOM 1128 C CA . ARG A 1 144 ? 10.530 -6.497 -13.700 1.00 98.06 144 ARG A CA 1
ATOM 1129 C C . ARG A 1 144 ? 11.883 -5.896 -13.303 1.00 98.06 144 ARG A C 1
ATOM 1131 O O . ARG A 1 144 ? 12.629 -5.448 -14.175 1.00 98.06 144 ARG A O 1
ATOM 1138 N N . GLY A 1 145 ? 12.230 -5.935 -12.015 1.00 98.12 145 GLY A N 1
ATOM 1139 C CA . GLY A 1 145 ? 13.453 -5.354 -11.456 1.00 98.12 145 GLY A CA 1
ATOM 1140 C C . GLY A 1 145 ? 14.741 -5.701 -12.220 1.00 98.12 145 GLY A C 1
ATOM 1141 O O . GLY A 1 145 ? 15.453 -4.780 -12.616 1.00 98.12 145 GLY A O 1
ATOM 1142 N N . PRO A 1 146 ? 15.051 -6.984 -12.506 1.00 98.31 146 PRO A N 1
ATOM 1143 C CA . PRO A 1 146 ? 16.262 -7.363 -13.240 1.00 98.31 146 PRO A CA 1
ATOM 1144 C C . PRO A 1 146 ? 16.401 -6.679 -14.605 1.00 98.31 146 PRO A C 1
ATOM 1146 O O . PRO A 1 146 ? 17.493 -6.247 -14.972 1.00 98.31 146 PRO A O 1
ATOM 1149 N N . PHE A 1 147 ? 15.295 -6.535 -15.341 1.00 98.31 147 PHE A N 1
ATOM 1150 C CA . PHE A 1 147 ? 15.295 -5.837 -16.623 1.00 98.31 147 PHE A CA 1
ATOM 1151 C C . PHE A 1 147 ? 15.596 -4.346 -16.438 1.00 98.31 147 PHE A C 1
ATOM 1153 O O . PHE A 1 147 ? 16.493 -3.826 -17.099 1.00 98.31 147 PHE A O 1
ATOM 1160 N N . ILE A 1 148 ? 14.931 -3.684 -15.487 1.00 98.50 148 ILE A N 1
ATOM 1161 C CA . ILE A 1 148 ? 15.161 -2.264 -15.173 1.00 98.50 148 ILE A CA 1
ATOM 1162 C C . ILE A 1 148 ? 16.630 -2.023 -14.808 1.00 98.50 148 ILE A C 1
ATOM 1164 O O . ILE A 1 148 ? 17.271 -1.153 -15.398 1.00 98.50 148 ILE A O 1
ATOM 1168 N N . TYR A 1 149 ? 17.201 -2.837 -13.914 1.00 98.38 149 TYR A N 1
ATOM 1169 C CA . TYR A 1 149 ? 18.613 -2.727 -13.541 1.00 98.38 149 TYR A CA 1
ATOM 1170 C C . TYR A 1 149 ? 19.549 -2.916 -14.739 1.00 98.38 149 TYR A C 1
ATOM 1172 O O . TYR A 1 149 ? 20.487 -2.139 -14.894 1.00 98.38 149 TYR A O 1
ATOM 1180 N N . SER A 1 150 ? 19.271 -3.881 -15.623 1.00 98.50 150 SER A N 1
ATOM 1181 C CA . SER A 1 150 ? 20.097 -4.117 -16.816 1.00 98.50 150 SER A CA 1
ATOM 1182 C C . SER A 1 150 ? 20.087 -2.940 -17.804 1.00 98.50 150 SER A C 1
ATOM 1184 O O . SER A 1 150 ? 21.117 -2.609 -18.399 1.00 98.50 150 SER A O 1
ATOM 1186 N N . VAL A 1 151 ? 18.943 -2.262 -17.959 1.00 98.44 151 VAL A N 1
ATOM 1187 C CA . VAL A 1 151 ? 18.808 -1.083 -18.828 1.00 98.44 151 VAL A CA 1
ATOM 1188 C C . VAL A 1 151 ? 19.534 0.117 -18.217 1.00 98.44 151 VAL A C 1
ATOM 1190 O O . VAL A 1 151 ? 20.254 0.822 -18.926 1.00 98.44 151 VAL A O 1
ATOM 1193 N N . LEU A 1 152 ? 19.410 0.325 -16.902 1.00 98.19 152 LEU A N 1
ATOM 1194 C CA . LEU A 1 152 ? 20.124 1.387 -16.187 1.00 98.19 152 LEU A CA 1
ATOM 1195 C C . LEU A 1 152 ? 21.647 1.167 -16.199 1.00 98.19 152 LEU A C 1
ATOM 1197 O O . LEU A 1 152 ? 22.397 2.114 -16.435 1.00 98.19 152 LEU A O 1
ATOM 1201 N N . GLU A 1 153 ? 22.115 -0.072 -16.035 1.00 98.06 153 GLU A N 1
ATOM 1202 C CA . GLU A 1 153 ? 23.535 -0.428 -16.164 1.00 98.06 153 GLU A CA 1
ATOM 1203 C C . GLU A 1 153 ? 24.043 -0.184 -17.593 1.00 98.06 153 GLU A C 1
ATOM 1205 O O . GLU A 1 153 ? 25.108 0.404 -17.793 1.00 98.06 153 GLU A O 1
ATOM 1210 N N . SER A 1 154 ? 23.245 -0.540 -18.605 1.00 97.44 154 SER A N 1
ATOM 1211 C CA . SER A 1 154 ? 23.557 -0.249 -20.009 1.00 97.44 154 SER A CA 1
ATOM 1212 C C . SER A 1 154 ? 23.650 1.259 -20.272 1.00 97.44 154 SER A C 1
ATOM 1214 O O . SER A 1 154 ? 24.545 1.707 -20.995 1.00 97.44 154 SER A O 1
ATOM 1216 N N . ALA A 1 155 ? 22.776 2.059 -19.654 1.00 96.88 155 ALA A N 1
ATOM 1217 C CA . ALA A 1 155 ? 22.838 3.515 -19.723 1.00 96.88 155 ALA A CA 1
ATOM 1218 C C . ALA A 1 155 ? 24.103 4.067 -19.060 1.00 96.88 155 ALA A C 1
ATOM 1220 O O . ALA A 1 155 ? 24.786 4.910 -19.644 1.00 96.88 155 ALA A O 1
ATOM 1221 N N . GLN A 1 156 ? 24.473 3.550 -17.889 1.00 95.69 156 GLN A N 1
ATOM 1222 C CA . GLN A 1 156 ? 25.710 3.926 -17.212 1.00 95.69 156 GLN A CA 1
ATOM 1223 C C . GLN A 1 156 ? 26.945 3.591 -18.061 1.00 95.69 156 GLN A C 1
ATOM 1225 O O . GLN A 1 156 ? 27.819 4.441 -18.243 1.00 95.69 156 GLN A O 1
ATOM 1230 N N . ALA A 1 157 ? 27.000 2.388 -18.637 1.00 95.06 157 ALA A N 1
ATOM 1231 C CA . ALA A 1 157 ? 28.087 1.965 -19.514 1.00 95.06 157 ALA A CA 1
ATOM 1232 C C . ALA A 1 157 ? 28.183 2.834 -20.781 1.00 95.06 157 ALA A C 1
ATOM 1234 O O . ALA A 1 157 ? 29.286 3.184 -21.211 1.00 95.06 157 ALA A O 1
ATOM 1235 N N . PHE A 1 158 ? 27.042 3.222 -21.359 1.00 94.00 158 PHE A N 1
ATOM 1236 C CA . PHE A 1 158 ? 26.981 4.142 -22.495 1.00 94.00 158 PHE A CA 1
ATOM 1237 C C . PHE A 1 158 ? 27.530 5.532 -22.137 1.00 94.00 158 PHE A C 1
ATOM 1239 O O . PHE A 1 158 ? 28.355 6.084 -22.868 1.00 94.00 158 PHE A O 1
ATOM 1246 N N . LEU A 1 159 ? 27.125 6.082 -20.991 1.00 92.06 159 LEU A N 1
ATOM 1247 C CA . LEU A 1 159 ? 27.564 7.399 -20.519 1.00 92.06 159 LEU A CA 1
ATOM 1248 C C . LEU A 1 159 ? 29.043 7.420 -20.113 1.00 92.06 159 LEU A C 1
ATOM 1250 O O . LEU A 1 159 ? 29.715 8.427 -20.321 1.00 92.06 159 LEU A O 1
ATOM 1254 N N . ALA A 1 160 ? 29.583 6.309 -19.606 1.00 90.12 160 ALA A N 1
ATOM 1255 C CA . ALA A 1 160 ? 31.011 6.182 -19.317 1.00 90.12 160 ALA A CA 1
ATOM 1256 C C . ALA A 1 160 ? 31.874 6.237 -20.593 1.00 90.12 160 ALA A C 1
ATOM 1258 O O . ALA A 1 160 ? 32.964 6.810 -20.586 1.00 90.12 160 ALA A O 1
ATOM 1259 N N . GLN A 1 161 ? 31.382 5.674 -21.702 1.00 85.62 161 GLN A N 1
ATOM 1260 C CA . GLN A 1 161 ? 32.053 5.725 -23.010 1.00 85.62 161 GLN A CA 1
ATOM 1261 C C . GLN A 1 161 ? 31.893 7.082 -23.708 1.00 85.62 161 GLN A C 1
ATOM 1263 O O . GLN A 1 161 ? 32.728 7.465 -24.534 1.00 85.62 161 GLN A O 1
ATOM 1268 N N . HIS A 1 162 ? 30.835 7.819 -23.370 1.00 81.00 162 HIS A N 1
ATOM 1269 C CA . HIS A 1 162 ? 30.515 9.124 -23.936 1.00 81.00 162 HIS A CA 1
ATOM 1270 C C . HIS A 1 162 ? 30.226 10.138 -22.825 1.00 81.00 162 HIS A C 1
ATOM 1272 O O . HIS A 1 162 ? 29.058 10.510 -22.647 1.00 81.00 162 HIS A O 1
ATOM 1278 N N . PRO A 1 163 ? 31.271 10.591 -22.097 1.00 69.50 163 PRO A N 1
ATOM 1279 C CA . PRO A 1 163 ? 31.105 11.453 -20.939 1.00 69.50 163 PRO A CA 1
ATOM 1280 C C . PRO A 1 163 ? 30.330 12.710 -21.309 1.00 69.50 163 PRO A C 1
ATOM 1282 O O . PRO A 1 163 ? 30.725 13.480 -22.186 1.00 69.50 163 PRO A O 1
ATOM 1285 N N . PHE A 1 164 ? 29.214 12.900 -20.622 1.00 62.50 164 PHE A N 1
ATOM 1286 C CA . PHE A 1 164 ? 28.435 14.121 -20.658 1.00 62.50 164 PHE A CA 1
ATOM 1287 C C . PHE A 1 164 ? 28.618 14.824 -19.312 1.00 62.50 164 PHE A C 1
ATOM 1289 O O . PHE A 1 164 ? 28.314 14.247 -18.270 1.00 62.50 164 PHE A O 1
ATOM 1296 N N . GLN A 1 165 ? 29.138 16.051 -19.340 1.00 57.69 165 GLN A N 1
ATOM 1297 C CA . GLN A 1 165 ? 29.051 16.985 -18.220 1.00 57.69 165 GLN A CA 1
ATOM 1298 C C . GLN A 1 165 ? 27.841 17.886 -18.445 1.00 57.69 165 GLN A C 1
ATOM 1300 O O . GLN A 1 165 ? 27.597 18.330 -19.570 1.00 57.69 165 GLN A O 1
ATOM 1305 N N . GLU A 1 166 ? 27.088 18.128 -17.376 1.00 51.06 166 GLU A N 1
ATOM 1306 C CA . GLU A 1 166 ? 25.977 19.073 -17.355 1.00 51.06 166 GLU A CA 1
ATOM 1307 C C . GLU A 1 166 ? 26.463 20.436 -17.887 1.00 51.06 166 GLU A C 1
ATOM 1309 O O . GLU A 1 166 ? 27.441 20.977 -17.370 1.00 51.06 166 GLU A O 1
ATOM 1314 N N . PRO A 1 167 ? 25.887 20.971 -18.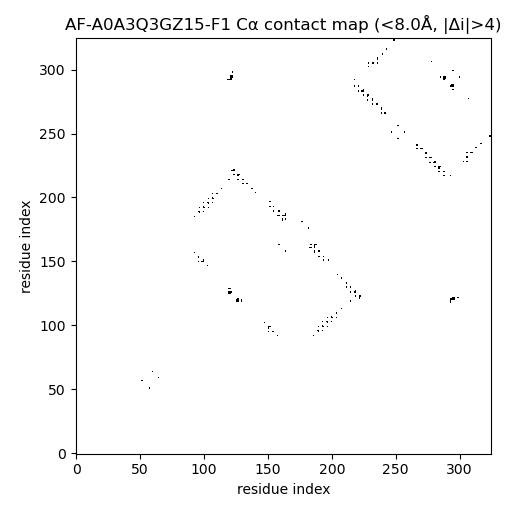973 1.00 53.91 167 PRO A N 1
ATOM 1315 C CA . PRO A 1 167 ? 26.379 22.212 -19.538 1.00 53.91 167 PRO A CA 1
ATOM 1316 C C . PRO A 1 167 ? 25.752 23.400 -18.822 1.00 53.91 167 PRO A C 1
ATOM 1318 O O . PRO A 1 167 ? 24.527 23.526 -18.807 1.00 53.91 167 PRO A O 1
ATOM 1321 N N . GLU A 1 168 ? 26.604 24.308 -18.340 1.00 47.78 168 GLU A N 1
ATOM 1322 C CA . GLU A 1 168 ? 26.245 25.719 -18.202 1.00 47.78 168 GLU A CA 1
ATOM 1323 C C . GLU A 1 168 ? 25.650 26.198 -19.534 1.00 47.78 168 GLU A C 1
ATOM 1325 O O . GLU A 1 168 ? 26.233 26.023 -20.611 1.00 47.78 168 GLU A O 1
ATOM 1330 N N . GLU A 1 169 ? 24.439 26.741 -19.469 1.00 47.28 169 GLU A N 1
ATOM 1331 C CA . GLU A 1 169 ? 23.642 27.145 -20.619 1.00 47.28 169 GLU A CA 1
ATOM 1332 C C . GLU A 1 169 ? 24.306 28.289 -21.396 1.00 47.28 169 GLU A C 1
ATOM 1334 O O . GLU A 1 169 ? 24.051 29.464 -21.163 1.00 47.28 169 GLU A O 1
ATOM 1339 N N . THR A 1 170 ? 25.128 27.961 -22.389 1.00 47.41 170 THR A N 1
ATOM 1340 C CA . THR A 1 170 ? 25.445 28.880 -23.487 1.00 47.41 170 THR A CA 1
ATOM 1341 C C . THR A 1 170 ? 25.475 28.098 -24.793 1.00 47.41 170 THR A C 1
ATOM 1343 O O . THR A 1 170 ? 26.445 27.416 -25.108 1.00 47.41 170 THR A O 1
ATOM 1346 N N . LEU A 1 171 ? 24.403 28.165 -25.588 1.00 50.50 171 LEU A N 1
ATOM 1347 C CA . LEU A 1 171 ? 24.458 27.701 -26.974 1.00 50.50 171 LEU A CA 1
ATOM 1348 C C . LEU A 1 171 ? 23.822 28.712 -27.920 1.00 50.50 171 LEU A C 1
ATOM 1350 O O . LEU A 1 171 ? 22.621 28.964 -27.896 1.00 50.50 171 LEU A O 1
ATOM 1354 N N . THR A 1 172 ? 24.681 29.233 -28.791 1.00 43.53 172 THR A N 1
ATOM 1355 C CA . THR A 1 172 ? 24.345 29.925 -30.026 1.00 43.53 172 THR A CA 1
ATOM 1356 C C . THR A 1 172 ? 23.903 28.941 -31.116 1.00 43.53 172 THR A C 1
ATOM 1358 O O . THR A 1 172 ? 24.273 27.758 -31.155 1.00 43.53 172 THR A O 1
ATOM 1361 N N . ASP A 1 173 ? 23.050 29.489 -31.973 1.00 46.09 173 ASP A N 1
ATOM 1362 C CA . ASP A 1 173 ? 22.235 28.867 -33.008 1.00 46.09 173 ASP A CA 1
ATOM 1363 C C . ASP A 1 173 ? 23.018 28.453 -34.274 1.00 46.09 173 ASP A C 1
ATOM 1365 O O . ASP A 1 173 ? 24.044 29.037 -34.623 1.00 46.09 173 ASP A O 1
ATOM 1369 N N . GLY A 1 174 ? 22.475 27.457 -34.980 1.00 55.34 174 GLY A N 1
ATOM 1370 C CA . GLY A 1 174 ? 22.553 27.345 -36.438 1.00 55.34 174 GLY A CA 1
ATOM 1371 C C . GLY A 1 174 ? 23.858 26.880 -37.096 1.00 55.34 174 GLY A C 1
ATOM 1372 O O . GLY A 1 174 ? 24.668 27.697 -37.525 1.00 55.34 174 GLY A O 1
ATOM 1373 N N . LYS A 1 175 ? 23.987 25.562 -37.324 1.00 46.19 175 LYS A N 1
ATOM 1374 C CA . LYS A 1 175 ? 24.456 24.907 -38.578 1.00 46.19 175 LYS A CA 1
ATOM 1375 C C . LYS A 1 175 ? 24.662 23.409 -38.342 1.00 46.19 175 LYS A C 1
ATOM 1377 O O . LYS A 1 175 ? 25.035 23.020 -37.243 1.00 46.19 175 LYS A O 1
ATOM 1382 N N . GLU A 1 176 ? 24.363 22.608 -39.371 1.00 47.31 176 GLU A N 1
ATOM 1383 C CA . GLU A 1 176 ? 24.445 21.137 -39.463 1.00 47.31 176 GLU A CA 1
ATOM 1384 C C . GLU A 1 176 ? 25.021 20.412 -38.237 1.00 47.31 176 GLU A C 1
ATOM 1386 O O . GLU A 1 176 ? 26.195 20.557 -37.897 1.00 47.31 176 GLU A O 1
ATOM 1391 N N . VAL A 1 177 ? 24.192 19.585 -37.587 1.00 58.06 177 VAL A N 1
ATOM 1392 C CA . VAL A 1 177 ? 24.578 18.843 -36.381 1.00 58.06 177 VAL A CA 1
ATOM 1393 C C . VAL A 1 177 ? 25.717 17.882 -36.723 1.00 58.06 177 VAL A C 1
ATOM 1395 O O . VAL A 1 177 ? 25.485 16.781 -37.238 1.00 58.06 177 VAL A O 1
ATOM 1398 N N . SER A 1 178 ? 26.945 18.323 -36.440 1.00 73.19 178 SER A N 1
ATOM 1399 C CA . SER A 1 178 ? 28.158 17.528 -36.579 1.00 73.19 178 SER A CA 1
ATOM 1400 C C . SER A 1 178 ? 27.991 16.192 -35.841 1.00 73.19 178 SER A C 1
ATOM 1402 O O . SER A 1 178 ? 27.275 16.138 -34.835 1.00 73.19 178 SER A O 1
ATOM 1404 N N . PRO A 1 179 ? 28.636 15.101 -36.292 1.00 74.94 179 PRO A N 1
ATOM 1405 C CA . PRO A 1 179 ? 28.552 13.805 -35.616 1.00 74.94 179 PRO A CA 1
ATOM 1406 C C . PRO A 1 179 ? 28.816 13.893 -34.104 1.00 74.94 179 PRO A C 1
ATOM 1408 O O . PRO A 1 179 ? 28.102 13.274 -33.322 1.00 74.94 179 PRO A O 1
ATOM 1411 N N . SER A 1 180 ? 29.748 14.751 -33.678 1.00 78.44 180 SER A N 1
ATOM 1412 C CA . SER A 1 180 ? 30.024 15.020 -32.262 1.00 78.44 180 SER A CA 1
ATOM 1413 C C . SER A 1 180 ? 28.837 15.644 -31.522 1.00 78.44 180 SER A C 1
ATOM 1415 O O . SER A 1 180 ? 28.533 15.244 -30.403 1.00 78.44 180 SER A O 1
ATOM 1417 N N . ARG A 1 181 ? 28.122 16.594 -32.141 1.00 80.25 181 ARG A N 1
ATOM 1418 C CA . ARG A 1 181 ? 26.939 17.223 -31.533 1.00 80.25 181 ARG A CA 1
ATOM 1419 C C . ARG A 1 181 ? 25.756 16.251 -31.460 1.00 80.25 181 ARG A C 1
ATOM 1421 O O . ARG A 1 181 ? 24.987 16.317 -30.507 1.00 80.25 181 ARG A O 1
ATOM 1428 N N . ARG A 1 182 ? 25.649 15.299 -32.398 1.00 83.75 182 ARG A N 1
ATOM 1429 C CA . ARG A 1 182 ? 24.666 14.199 -32.315 1.00 83.75 182 ARG A CA 1
ATOM 1430 C C . ARG A 1 182 ? 24.948 13.294 -31.119 1.00 83.75 182 ARG A C 1
ATOM 1432 O O . ARG A 1 182 ? 24.035 13.037 -30.346 1.00 83.75 182 ARG A O 1
ATOM 1439 N N . ILE A 1 183 ? 26.204 12.878 -30.946 1.00 85.81 183 ILE A N 1
ATOM 1440 C CA . ILE A 1 183 ? 26.622 12.035 -29.818 1.00 85.81 183 ILE A CA 1
ATOM 1441 C C . ILE A 1 183 ? 26.302 12.724 -28.484 1.00 85.81 183 ILE A C 1
ATOM 1443 O O . ILE A 1 183 ? 25.661 12.120 -27.633 1.00 85.81 183 ILE A O 1
ATOM 1447 N N . LEU A 1 184 ? 26.647 14.009 -28.335 1.00 86.00 184 LEU A N 1
ATOM 1448 C CA . LEU A 1 184 ? 26.355 14.778 -27.117 1.00 86.00 184 LEU A CA 1
ATOM 1449 C C . LEU A 1 184 ? 24.853 14.884 -26.809 1.00 86.00 184 LEU A C 1
ATOM 1451 O O . LEU A 1 184 ? 24.450 14.731 -25.657 1.00 86.00 184 LEU A O 1
ATOM 1455 N N . ASN A 1 185 ? 24.016 15.132 -27.821 1.00 88.62 185 ASN A N 1
ATOM 1456 C CA . ASN A 1 185 ? 22.564 15.211 -27.635 1.00 88.62 185 ASN A CA 1
ATOM 1457 C C . ASN A 1 185 ? 21.978 13.872 -27.167 1.00 88.62 185 ASN A C 1
ATOM 1459 O O . ASN A 1 185 ? 21.124 13.844 -26.280 1.00 88.62 185 ASN A O 1
ATOM 1463 N N . VAL A 1 186 ? 22.458 12.769 -27.742 1.00 92.12 186 VAL A N 1
ATOM 1464 C CA . VAL A 1 186 ? 22.057 11.415 -27.354 1.00 92.12 186 VAL A CA 1
ATOM 1465 C C . VAL A 1 186 ? 22.517 11.103 -25.930 1.00 92.12 186 VAL A C 1
ATOM 1467 O O . VAL A 1 186 ? 21.692 10.675 -25.129 1.00 92.12 186 VAL A O 1
ATOM 1470 N N . SER A 1 187 ? 23.772 11.393 -25.566 1.00 91.94 187 SER A N 1
ATOM 1471 C CA . SER A 1 187 ? 24.260 11.228 -24.188 1.00 91.94 187 SER A CA 1
ATOM 1472 C C . SER A 1 187 ? 23.425 12.012 -23.178 1.00 91.94 187 SER A C 1
ATOM 1474 O O . SER A 1 187 ? 23.026 11.453 -22.160 1.00 91.94 187 SER A O 1
ATOM 1476 N N . ARG A 1 188 ? 23.068 13.269 -23.477 1.00 91.31 188 ARG A N 1
ATOM 1477 C CA . ARG A 1 188 ? 22.162 14.053 -22.623 1.00 91.31 188 ARG A CA 1
ATOM 1478 C C . ARG A 1 188 ? 20.796 13.380 -22.472 1.00 91.31 188 ARG A C 1
ATOM 1480 O O . ARG A 1 188 ? 20.264 13.314 -21.368 1.00 91.31 188 ARG A O 1
ATOM 1487 N N . SER A 1 189 ? 20.213 12.910 -23.576 1.00 93.81 189 SER A N 1
ATOM 1488 C CA . SER A 1 189 ? 18.909 12.238 -23.561 1.00 93.81 189 SER A CA 1
ATOM 1489 C C . SER A 1 189 ? 18.940 10.962 -22.726 1.00 93.81 189 SER A C 1
ATOM 1491 O O . SER A 1 189 ? 18.043 10.762 -21.914 1.00 93.81 189 SER A O 1
ATOM 1493 N N . VAL A 1 190 ? 19.962 10.122 -22.916 1.00 95.94 190 VAL A N 1
ATOM 1494 C CA . VAL A 1 190 ? 20.158 8.876 -22.164 1.00 95.94 190 VAL A CA 1
ATOM 1495 C C . VAL A 1 190 ? 20.315 9.174 -20.677 1.00 95.94 190 VAL A C 1
ATOM 1497 O O . VAL A 1 190 ? 19.645 8.548 -19.866 1.00 95.94 190 VAL A O 1
ATOM 1500 N N . TRP A 1 191 ? 21.127 10.172 -20.316 1.00 95.31 191 TRP A N 1
ATOM 1501 C CA . TRP A 1 191 ? 21.292 10.602 -18.926 1.00 95.31 191 TRP A CA 1
ATOM 1502 C C . TRP A 1 191 ? 19.968 11.050 -18.299 1.00 95.31 191 TRP A C 1
ATOM 1504 O O . TRP A 1 191 ? 19.601 10.579 -17.225 1.00 95.31 191 TRP A O 1
ATOM 1514 N N . LYS A 1 192 ? 19.202 11.903 -18.996 1.00 96.06 192 LYS A N 1
ATOM 1515 C CA . LYS A 1 192 ? 17.906 12.383 -18.498 1.00 96.06 192 LYS A CA 1
ATOM 1516 C C . LYS A 1 192 ? 16.919 11.231 -18.302 1.00 96.06 192 LYS A C 1
ATOM 1518 O O . LYS A 1 192 ? 16.284 11.155 -17.256 1.00 96.06 192 LYS A O 1
ATOM 1523 N N . GLN A 1 193 ? 16.785 10.350 -19.293 1.00 97.88 193 GLN A N 1
ATOM 1524 C CA . GLN A 1 193 ? 15.873 9.209 -19.212 1.00 97.88 193 GLN A CA 1
ATOM 1525 C C . GLN A 1 193 ? 16.283 8.227 -18.108 1.00 97.88 193 GLN A C 1
ATOM 1527 O O . GLN A 1 193 ? 15.429 7.805 -17.338 1.00 97.88 193 GLN A O 1
ATOM 1532 N N . ALA A 1 194 ? 17.575 7.910 -17.983 1.00 97.88 194 ALA A N 1
ATOM 1533 C CA . ALA A 1 194 ? 18.075 7.027 -16.932 1.00 97.88 194 ALA A CA 1
ATOM 1534 C C . ALA A 1 194 ? 17.791 7.584 -15.529 1.00 97.88 194 ALA A C 1
ATOM 1536 O O . ALA A 1 194 ? 17.337 6.840 -14.666 1.00 97.88 194 ALA A O 1
ATOM 1537 N N . ASN A 1 195 ? 17.976 8.892 -15.318 1.00 97.38 195 ASN A N 1
ATOM 1538 C CA . ASN A 1 195 ? 17.652 9.529 -14.039 1.00 97.38 195 ASN A CA 1
ATOM 1539 C C . ASN A 1 195 ? 16.155 9.479 -13.726 1.00 97.38 195 ASN A C 1
ATOM 1541 O O . ASN A 1 195 ? 15.782 9.139 -12.609 1.00 97.38 195 ASN A O 1
ATOM 1545 N N . VAL A 1 196 ? 15.299 9.784 -14.708 1.00 98.44 196 VAL A N 1
ATOM 1546 C CA . VAL A 1 196 ? 13.839 9.701 -14.533 1.00 98.44 196 VAL A CA 1
ATOM 1547 C C . VAL A 1 196 ? 13.416 8.269 -14.213 1.00 98.44 196 VAL A C 1
ATOM 1549 O O . VAL A 1 196 ? 12.661 8.054 -13.273 1.00 98.44 196 VAL A O 1
ATOM 1552 N N . ALA A 1 197 ? 13.926 7.283 -14.950 1.00 98.62 197 ALA A N 1
ATOM 1553 C CA . ALA A 1 197 ? 13.623 5.880 -14.700 1.00 98.62 197 ALA A CA 1
ATOM 1554 C C . ALA A 1 197 ? 14.100 5.413 -13.314 1.00 98.62 197 ALA A C 1
ATOM 1556 O O . ALA A 1 197 ? 13.370 4.698 -12.632 1.00 98.62 197 ALA A O 1
ATOM 1557 N N . SER A 1 198 ? 15.295 5.832 -12.882 1.00 98.50 198 SER A N 1
ATOM 1558 C CA . SER A 1 198 ? 15.825 5.508 -11.552 1.00 98.50 198 SER A CA 1
ATOM 1559 C C . SER A 1 198 ? 14.952 6.093 -10.440 1.00 98.50 198 SER A C 1
ATOM 1561 O O . SER A 1 198 ? 14.568 5.374 -9.523 1.00 98.50 198 SER A O 1
ATOM 1563 N N . ASP A 1 199 ? 14.588 7.373 -10.550 1.00 98.56 199 ASP A N 1
ATOM 1564 C CA . ASP A 1 199 ? 13.732 8.065 -9.580 1.00 98.56 199 ASP A CA 1
ATOM 1565 C C . ASP A 1 199 ? 12.326 7.446 -9.512 1.00 98.56 199 ASP A C 1
ATOM 1567 O O . ASP A 1 199 ? 11.806 7.190 -8.427 1.00 98.56 199 ASP A O 1
ATOM 1571 N N . LEU A 1 200 ? 11.725 7.125 -10.663 1.00 98.62 200 LEU A N 1
ATOM 1572 C CA . LEU A 1 200 ? 10.431 6.441 -10.718 1.00 98.62 200 LEU A CA 1
ATOM 1573 C C . LEU A 1 200 ? 10.489 5.041 -10.094 1.00 98.62 200 LEU A C 1
ATOM 1575 O O . LEU A 1 200 ? 9.577 4.664 -9.361 1.00 98.62 200 LEU A O 1
ATOM 1579 N N . TRP A 1 201 ? 11.551 4.273 -10.347 1.00 98.62 201 TRP A N 1
ATOM 1580 C CA . TRP A 1 201 ? 11.724 2.943 -9.760 1.00 98.62 201 TRP A CA 1
ATOM 1581 C C . TRP A 1 201 ? 11.866 2.997 -8.236 1.00 98.62 201 TRP A C 1
ATOM 1583 O O . TRP A 1 201 ? 11.201 2.241 -7.523 1.00 98.62 201 TRP A O 1
ATOM 1593 N N . GLU A 1 202 ? 12.685 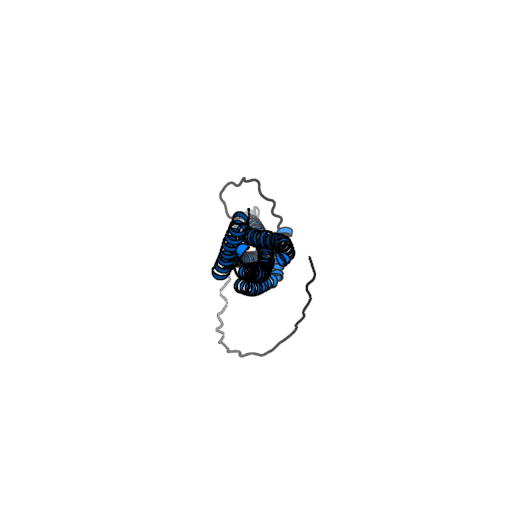3.914 -7.717 1.00 98.31 202 GLU A N 1
ATOM 1594 C CA . GLU A 1 202 ? 12.847 4.115 -6.274 1.00 98.31 202 GLU A CA 1
ATOM 1595 C C . GLU A 1 202 ? 11.533 4.551 -5.615 1.00 98.31 202 GLU A C 1
ATOM 1597 O O . GLU A 1 202 ? 11.128 3.979 -4.601 1.00 98.31 202 GLU A O 1
ATOM 1602 N N . LYS A 1 203 ? 10.814 5.501 -6.222 1.00 98.38 203 LYS A N 1
ATOM 1603 C CA . LYS A 1 203 ? 9.510 5.957 -5.724 1.00 98.38 203 LYS A CA 1
ATOM 1604 C C . LYS A 1 203 ? 8.469 4.846 -5.729 1.00 98.38 203 LYS A C 1
ATOM 1606 O O . LYS A 1 203 ? 7.820 4.633 -4.708 1.00 98.38 203 LYS A O 1
ATOM 1611 N N . LEU A 1 204 ? 8.319 4.122 -6.838 1.00 98.50 204 LEU A N 1
ATOM 1612 C CA . LEU A 1 204 ? 7.338 3.044 -6.953 1.00 98.50 204 LEU A CA 1
ATOM 1613 C C . LEU A 1 204 ? 7.609 1.948 -5.917 1.00 98.50 204 LEU A C 1
ATOM 1615 O O . LEU A 1 204 ? 6.698 1.530 -5.204 1.00 98.50 204 LEU A O 1
ATOM 1619 N N . THR A 1 205 ? 8.863 1.506 -5.794 1.00 98.31 205 THR A N 1
ATOM 1620 C CA . THR A 1 205 ? 9.237 0.457 -4.834 1.00 98.31 205 THR A CA 1
ATOM 1621 C C . THR A 1 205 ? 9.052 0.907 -3.383 1.00 98.31 205 THR A C 1
ATOM 1623 O O . THR A 1 205 ? 8.519 0.136 -2.583 1.00 98.31 205 THR A O 1
ATOM 1626 N N . ALA A 1 206 ? 9.387 2.157 -3.046 1.00 98.38 206 ALA A N 1
ATOM 1627 C CA . ALA A 1 206 ? 9.103 2.732 -1.731 1.00 98.38 206 ALA A CA 1
ATOM 1628 C C . ALA A 1 206 ? 7.592 2.772 -1.442 1.00 98.38 206 ALA A C 1
ATOM 1630 O O . ALA A 1 206 ? 7.142 2.237 -0.428 1.00 98.38 206 ALA A O 1
ATOM 1631 N N . ARG A 1 207 ? 6.788 3.292 -2.380 1.00 97.75 207 ARG A N 1
ATOM 1632 C CA . ARG A 1 207 ? 5.322 3.334 -2.260 1.00 97.75 207 ARG A CA 1
ATOM 1633 C C . ARG A 1 207 ? 4.708 1.944 -2.088 1.00 97.75 207 ARG A C 1
ATOM 1635 O O . ARG A 1 207 ? 3.772 1.790 -1.305 1.00 97.75 207 ARG A O 1
ATOM 1642 N N . CYS A 1 208 ? 5.226 0.926 -2.780 1.00 97.81 208 CYS A N 1
ATOM 1643 C CA . CYS A 1 208 ? 4.775 -0.460 -2.620 1.00 97.81 208 CYS A CA 1
ATOM 1644 C C . CYS A 1 208 ? 4.959 -0.957 -1.181 1.00 97.81 208 CYS A C 1
ATOM 1646 O O . CYS A 1 208 ? 4.047 -1.562 -0.611 1.00 97.81 208 CYS A O 1
ATOM 1648 N N . VAL A 1 209 ? 6.132 -0.697 -0.598 1.00 97.69 209 VAL A N 1
ATOM 1649 C CA . VAL A 1 209 ? 6.472 -1.102 0.773 1.00 97.69 209 VAL A CA 1
ATOM 1650 C C . VAL A 1 209 ? 5.642 -0.325 1.792 1.00 97.69 209 VAL A C 1
ATOM 1652 O O . VAL A 1 209 ? 5.089 -0.927 2.715 1.00 97.69 209 VAL A O 1
ATOM 1655 N N . ASP A 1 210 ? 5.500 0.986 1.610 1.00 96.88 210 ASP A N 1
ATOM 1656 C CA . ASP A 1 210 ? 4.719 1.837 2.509 1.00 96.88 210 ASP A CA 1
ATOM 1657 C C . ASP A 1 210 ? 3.246 1.433 2.527 1.00 96.88 210 ASP A C 1
ATOM 1659 O O . ASP A 1 210 ? 2.652 1.283 3.600 1.00 96.88 210 ASP A O 1
ATOM 1663 N N . ARG A 1 211 ? 2.671 1.175 1.348 1.00 96.00 211 ARG A N 1
ATOM 1664 C CA . ARG A 1 211 ? 1.298 0.686 1.212 1.00 96.00 211 ARG A CA 1
ATOM 1665 C C . ARG A 1 211 ? 1.118 -0.682 1.864 1.00 96.00 211 ARG A C 1
ATOM 1667 O O . ARG A 1 211 ? 0.160 -0.865 2.612 1.00 96.00 211 ARG A O 1
ATOM 1674 N N . HIS A 1 212 ? 2.046 -1.616 1.644 1.00 97.12 212 HIS A N 1
ATOM 1675 C CA . HIS A 1 212 ? 2.021 -2.922 2.307 1.00 97.12 212 HIS A CA 1
ATOM 1676 C C . HIS A 1 212 ? 2.020 -2.765 3.833 1.00 97.12 212 HIS A C 1
ATOM 1678 O O . HIS A 1 212 ? 1.113 -3.243 4.509 1.00 97.12 212 HIS A O 1
ATOM 1684 N N . ARG A 1 213 ? 2.961 -1.985 4.378 1.00 97.25 213 ARG A N 1
ATOM 1685 C CA . ARG A 1 213 ? 3.043 -1.703 5.817 1.00 97.25 213 ARG A CA 1
ATOM 1686 C C . ARG A 1 213 ? 1.801 -0.993 6.356 1.00 97.25 213 ARG A C 1
ATOM 1688 O O . ARG A 1 213 ? 1.462 -1.154 7.529 1.00 97.25 213 ARG A O 1
ATOM 1695 N N . HIS A 1 214 ? 1.158 -0.143 5.560 1.00 96.25 214 HIS A N 1
ATOM 1696 C CA . HIS A 1 214 ? -0.096 0.490 5.946 1.00 96.25 214 HIS A CA 1
ATOM 1697 C C . HIS A 1 214 ? -1.221 -0.542 6.064 1.00 96.25 214 HIS A C 1
ATOM 1699 O O . HIS A 1 214 ? -1.867 -0.568 7.106 1.00 96.25 214 HIS A O 1
ATOM 1705 N N . MET A 1 215 ? -1.376 -1.440 5.085 1.00 96.62 215 MET A N 1
ATOM 1706 C CA . MET A 1 215 ? -2.365 -2.523 5.147 1.00 96.62 215 MET A CA 1
ATOM 1707 C C . MET A 1 215 ? -2.138 -3.470 6.331 1.00 96.62 215 MET A C 1
ATOM 1709 O O . MET A 1 215 ? -3.104 -3.791 7.014 1.00 96.62 215 MET A O 1
ATOM 1713 N N . GLU A 1 216 ? -0.894 -3.871 6.624 1.00 96.94 216 GLU A N 1
ATOM 1714 C CA . GLU A 1 216 ? -0.594 -4.720 7.794 1.00 96.94 216 GLU A CA 1
ATOM 1715 C C . GLU A 1 216 ? -1.036 -4.058 9.106 1.00 96.94 216 GLU A C 1
ATOM 1717 O O . GLU A 1 216 ? -1.733 -4.667 9.914 1.00 96.94 216 GLU A O 1
ATOM 1722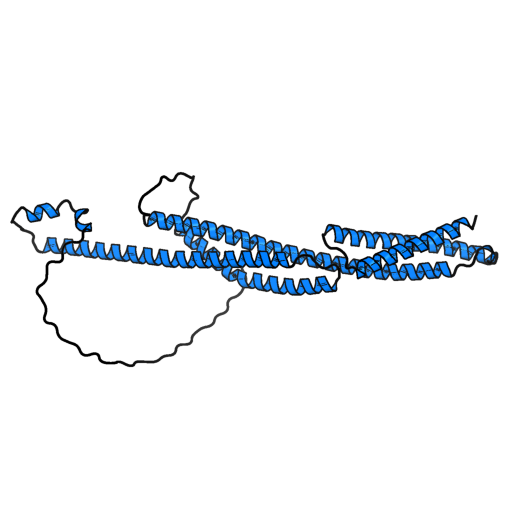 N N . ARG A 1 217 ? -0.681 -2.779 9.296 1.00 97.19 217 ARG A N 1
ATOM 1723 C CA . ARG A 1 217 ? -1.061 -2.015 10.496 1.00 97.19 217 ARG A CA 1
ATOM 1724 C C . ARG A 1 217 ? -2.569 -1.817 10.598 1.00 97.19 217 ARG A C 1
ATOM 1726 O O . ARG A 1 217 ? -3.118 -1.881 11.694 1.00 97.19 217 ARG A O 1
ATOM 1733 N N . THR A 1 218 ? -3.233 -1.554 9.475 1.00 97.69 218 THR A N 1
ATOM 1734 C CA . THR A 1 218 ? -4.690 -1.407 9.432 1.00 97.69 218 THR A CA 1
ATOM 1735 C C . THR A 1 218 ? -5.375 -2.720 9.791 1.00 97.69 218 THR A C 1
ATOM 1737 O O . THR A 1 218 ? -6.283 -2.719 10.616 1.00 97.69 218 THR A O 1
ATOM 1740 N N . LEU A 1 219 ? -4.914 -3.843 9.237 1.00 97.88 219 LEU A N 1
ATOM 1741 C CA . LEU A 1 219 ? -5.456 -5.164 9.539 1.00 97.88 219 LEU A CA 1
ATOM 1742 C C . LEU A 1 219 ? -5.293 -5.517 11.019 1.00 97.88 219 LEU A C 1
ATOM 1744 O O . LEU A 1 219 ? -6.261 -5.911 11.664 1.00 97.88 219 LEU A O 1
ATOM 1748 N N . GLU A 1 220 ? -4.090 -5.332 11.567 1.00 97.50 220 GLU A N 1
ATOM 1749 C CA . GLU A 1 220 ? -3.821 -5.547 12.990 1.00 97.50 220 GLU A CA 1
ATOM 1750 C C . GLU A 1 220 ? -4.771 -4.712 13.857 1.00 97.50 220 GLU A C 1
ATOM 1752 O O . GLU A 1 220 ? -5.373 -5.217 14.804 1.00 97.50 220 GLU A O 1
ATOM 1757 N N . ARG A 1 221 ? -4.963 -3.438 13.502 1.00 97.62 221 ARG A N 1
ATOM 1758 C CA . ARG A 1 221 ? -5.846 -2.544 14.246 1.00 97.62 221 ARG A CA 1
ATOM 1759 C C . ARG A 1 221 ? -7.313 -2.953 14.156 1.00 97.62 221 ARG A C 1
ATOM 1761 O O . ARG A 1 221 ? -8.011 -2.896 15.162 1.00 97.62 221 ARG A O 1
ATOM 1768 N N . LEU A 1 222 ? -7.783 -3.362 12.980 1.00 98.06 222 LEU A N 1
ATOM 1769 C CA . LEU A 1 222 ? -9.150 -3.847 12.791 1.00 98.06 222 LEU A CA 1
ATOM 1770 C C . LEU A 1 222 ? -9.409 -5.117 13.611 1.00 98.06 222 LEU A C 1
ATOM 1772 O O . LEU A 1 222 ? -10.457 -5.219 14.243 1.00 98.06 222 LEU A O 1
ATOM 1776 N N . LEU A 1 223 ? -8.439 -6.035 13.670 1.00 97.94 223 LEU A N 1
ATOM 1777 C CA . LEU A 1 223 ? -8.515 -7.228 14.518 1.00 97.94 223 LEU A CA 1
ATOM 1778 C C . LEU A 1 223 ? -8.549 -6.868 16.010 1.00 97.94 223 LEU A C 1
ATOM 1780 O O . LEU A 1 223 ? -9.363 -7.418 16.747 1.00 97.94 223 LEU A O 1
ATOM 1784 N N . GLN A 1 224 ? -7.725 -5.910 16.453 1.00 97.94 224 GLN A N 1
ATOM 1785 C CA . GLN A 1 224 ? -7.767 -5.401 17.832 1.00 97.94 224 GLN A CA 1
ATOM 1786 C C . GLN A 1 224 ? -9.130 -4.791 18.172 1.00 97.94 224 GLN A C 1
ATOM 1788 O O . GLN A 1 224 ? -9.655 -5.038 19.252 1.00 97.94 224 GLN A O 1
ATOM 1793 N N . ILE A 1 225 ? -9.720 -4.015 17.256 1.00 97.44 225 ILE A N 1
ATOM 1794 C CA . ILE A 1 225 ? -11.054 -3.434 17.449 1.00 97.44 225 ILE A CA 1
ATOM 1795 C C . ILE A 1 225 ? -12.110 -4.527 17.553 1.00 97.44 225 ILE A C 1
ATOM 1797 O O . ILE A 1 225 ? -12.927 -4.468 18.463 1.00 97.44 225 ILE A O 1
ATOM 1801 N N . GLN A 1 226 ? -12.090 -5.525 16.666 1.00 97.38 226 GLN A N 1
ATOM 1802 C CA . GLN A 1 226 ? -13.045 -6.633 16.715 1.00 97.38 226 GLN A CA 1
ATOM 1803 C C . GLN A 1 226 ? -12.961 -7.397 18.038 1.00 97.38 226 GLN A C 1
ATOM 1805 O O . GLN A 1 226 ? -13.984 -7.564 18.697 1.00 97.38 226 GLN A O 1
ATOM 1810 N N . ALA A 1 227 ? -11.752 -7.778 18.461 1.00 97.81 227 ALA A N 1
ATOM 1811 C CA . ALA A 1 227 ? -11.541 -8.474 19.727 1.00 97.81 227 ALA A CA 1
ATOM 1812 C C . ALA A 1 227 ? -11.999 -7.627 20.926 1.00 97.81 227 ALA A C 1
ATOM 1814 O O . ALA A 1 227 ? -12.772 -8.090 21.759 1.00 97.81 227 ALA A O 1
ATOM 1815 N N . ALA A 1 228 ? -11.603 -6.353 20.978 1.00 97.62 228 ALA A N 1
ATOM 1816 C CA . ALA A 1 228 ? -11.976 -5.469 22.077 1.00 97.62 228 ALA A CA 1
ATOM 1817 C C . ALA A 1 228 ? -13.486 -5.151 22.096 1.00 97.62 228 ALA A C 1
ATOM 1819 O O . ALA A 1 228 ? -14.066 -4.972 23.165 1.00 97.62 228 ALA A O 1
ATOM 1820 N N . MET A 1 229 ? -14.150 -5.106 20.936 1.00 97.88 229 MET A N 1
ATOM 1821 C CA . MET A 1 229 ? -15.609 -4.986 20.850 1.00 97.88 229 MET A CA 1
ATOM 1822 C C . MET A 1 229 ? -16.325 -6.247 21.337 1.00 97.88 229 MET A C 1
ATOM 1824 O O . MET A 1 229 ? -17.354 -6.123 21.996 1.00 97.88 229 MET A O 1
ATOM 1828 N N . GLU A 1 230 ? -15.801 -7.437 21.034 1.00 97.50 230 GLU A N 1
ATOM 1829 C CA . GLU A 1 230 ? -16.346 -8.714 21.506 1.00 97.50 230 GLU A CA 1
ATOM 1830 C C . GLU A 1 230 ? -16.199 -8.853 23.027 1.00 97.50 230 GLU A C 1
ATOM 1832 O O . GLU A 1 230 ? -17.185 -9.103 23.721 1.00 97.50 230 GLU A O 1
ATOM 1837 N N . GLU A 1 231 ? -15.008 -8.577 23.565 1.00 96.81 231 GLU A N 1
ATOM 1838 C CA . GLU A 1 231 ? -14.758 -8.546 25.012 1.00 96.81 231 GLU A CA 1
ATOM 1839 C C . GLU A 1 231 ? -15.683 -7.547 25.723 1.00 96.81 231 GLU A C 1
ATOM 1841 O O . GLU A 1 231 ? -16.305 -7.870 26.739 1.00 96.81 231 GLU A O 1
ATOM 1846 N N . LEU A 1 232 ? -15.836 -6.341 25.163 1.00 96.50 232 LEU A N 1
ATOM 1847 C CA . LEU A 1 232 ? -16.723 -5.318 25.711 1.00 96.50 232 LEU A CA 1
ATOM 1848 C C . LEU A 1 232 ? -18.200 -5.724 25.632 1.00 96.50 232 LEU A C 1
ATOM 1850 O O . LEU A 1 232 ? -18.965 -5.409 26.544 1.00 96.50 232 LEU A O 1
ATOM 1854 N N . ALA A 1 233 ? -18.620 -6.409 24.567 1.00 97.25 233 ALA A N 1
ATOM 1855 C CA . ALA A 1 233 ? -19.991 -6.887 24.421 1.00 97.25 233 ALA A CA 1
ATOM 1856 C C . ALA A 1 233 ? -20.354 -7.895 25.517 1.00 97.25 233 ALA A C 1
ATOM 1858 O O . ALA A 1 233 ? -21.420 -7.758 26.124 1.00 97.25 233 ALA A O 1
ATOM 1859 N N . VAL A 1 234 ? -19.450 -8.841 25.798 1.00 96.69 234 VAL A N 1
ATOM 1860 C CA . VAL A 1 234 ? -19.600 -9.834 26.871 1.00 96.69 234 VAL A CA 1
ATOM 1861 C C . VAL A 1 234 ? -19.612 -9.154 28.240 1.00 96.69 234 VAL A C 1
ATOM 1863 O O . VAL A 1 234 ? -20.495 -9.423 29.052 1.00 96.69 234 VAL A O 1
ATOM 1866 N N . ALA A 1 235 ? -18.681 -8.229 28.491 1.00 95.19 235 ALA A N 1
ATOM 1867 C CA . ALA A 1 235 ? -18.623 -7.502 29.757 1.00 95.19 235 ALA A CA 1
ATOM 1868 C C . ALA A 1 235 ? -19.886 -6.655 30.001 1.00 95.19 235 ALA A C 1
ATOM 1870 O O . ALA A 1 235 ? -20.403 -6.613 31.116 1.00 95.19 235 ALA A O 1
ATOM 1871 N N . LEU A 1 236 ? -20.423 -6.011 28.958 1.00 95.38 236 LEU A N 1
ATOM 1872 C CA . LEU A 1 236 ? -21.685 -5.271 29.044 1.00 95.38 236 LEU A CA 1
ATOM 1873 C C . LEU A 1 236 ? -22.876 -6.191 29.309 1.00 95.38 236 LEU A C 1
ATOM 1875 O O . LEU A 1 236 ? -23.724 -5.834 30.116 1.00 95.38 236 LEU A O 1
ATOM 1879 N N . GLU A 1 237 ? -22.948 -7.355 28.663 1.00 95.44 237 GLU A N 1
ATOM 1880 C CA . GLU A 1 237 ? -24.022 -8.329 28.899 1.00 95.44 237 GLU A CA 1
ATOM 1881 C C . GLU A 1 237 ? -24.008 -8.846 30.342 1.00 95.44 237 GLU A C 1
ATOM 1883 O O . GLU A 1 237 ? -25.047 -8.869 31.002 1.00 95.44 237 GLU A O 1
ATOM 1888 N N . GLN A 1 238 ? -22.827 -9.174 30.871 1.00 93.44 238 GLN A N 1
ATOM 1889 C CA . GLN A 1 238 ? -22.668 -9.572 32.270 1.00 93.44 238 GLN A CA 1
ATOM 1890 C C . GLN A 1 238 ? -23.073 -8.443 33.221 1.00 93.44 238 GLN A C 1
ATOM 1892 O O . GLN A 1 238 ? -23.846 -8.669 34.151 1.00 93.44 238 GLN A O 1
ATOM 1897 N N . ALA A 1 239 ? -22.605 -7.218 32.969 1.00 92.50 239 ALA A N 1
ATOM 1898 C CA . ALA A 1 239 ? -22.892 -6.091 33.843 1.00 92.50 239 ALA A CA 1
ATOM 1899 C C . ALA A 1 239 ? -24.377 -5.682 33.822 1.00 92.50 239 ALA A C 1
ATOM 1901 O O . ALA A 1 239 ? -24.946 -5.322 34.855 1.00 92.50 239 ALA A O 1
ATOM 1902 N N . GLU A 1 240 ? -25.021 -5.757 32.657 1.00 92.94 240 GLU A N 1
ATOM 1903 C CA . GLU A 1 240 ? -26.468 -5.591 32.517 1.00 92.94 240 GLU A CA 1
ATOM 1904 C C . GLU A 1 240 ? -27.219 -6.681 33.290 1.00 92.94 240 GLU A C 1
ATOM 1906 O O . GLU A 1 240 ? -28.127 -6.348 34.047 1.00 92.94 240 GLU A O 1
ATOM 1911 N N . GLY A 1 241 ? -26.791 -7.945 33.196 1.00 91.62 241 GLY A N 1
ATOM 1912 C CA . GLY A 1 241 ? -27.382 -9.058 33.943 1.00 91.62 241 GLY A CA 1
ATOM 1913 C C . GLY A 1 241 ? -27.268 -8.906 35.464 1.00 91.62 241 GLY A C 1
ATOM 1914 O O . GLY A 1 241 ? -28.255 -9.100 36.172 1.00 91.62 241 GLY A O 1
ATOM 1915 N N . VAL A 1 242 ? -26.098 -8.499 35.975 1.00 89.75 242 VAL A N 1
ATOM 1916 C CA . VAL A 1 242 ? -25.902 -8.219 37.411 1.00 89.75 242 VAL A CA 1
ATOM 1917 C C . VAL A 1 242 ? -26.837 -7.107 37.871 1.00 89.75 242 VAL A C 1
ATOM 1919 O O . VAL A 1 242 ? -27.482 -7.239 38.908 1.00 89.75 242 VAL A O 1
ATOM 1922 N N . ARG A 1 243 ? -26.947 -6.020 37.100 1.00 88.19 243 ARG A N 1
ATOM 1923 C CA . ARG A 1 243 ? -27.831 -4.903 37.444 1.00 88.19 243 ARG A CA 1
ATOM 1924 C C . ARG A 1 243 ? -29.308 -5.302 37.370 1.00 88.19 243 ARG A C 1
ATOM 1926 O O . ARG A 1 243 ? -30.068 -4.961 38.273 1.00 88.19 243 ARG A O 1
ATOM 1933 N N . ASP A 1 244 ? -29.737 -6.002 36.331 1.00 88.50 244 ASP A N 1
ATOM 1934 C CA . ASP A 1 244 ? -31.145 -6.373 36.173 1.00 88.50 244 ASP A CA 1
ATOM 1935 C C . ASP A 1 244 ? -31.607 -7.392 37.243 1.00 88.50 244 ASP A C 1
ATOM 1937 O O . ASP A 1 244 ? -32.803 -7.486 37.511 1.00 88.50 244 ASP A O 1
ATOM 1941 N N . ALA A 1 245 ? -30.680 -8.090 37.913 1.00 88.50 245 ALA A N 1
ATOM 1942 C CA . ALA A 1 245 ? -30.966 -8.977 39.043 1.00 88.50 245 ALA A CA 1
ATOM 1943 C C . ALA A 1 245 ? -31.152 -8.264 40.402 1.00 88.50 245 ALA A C 1
ATOM 1945 O O . ALA A 1 245 ? -31.482 -8.926 41.383 1.00 88.50 245 ALA A O 1
ATOM 1946 N N . TRP A 1 246 ? -30.915 -6.950 40.506 1.00 86.50 246 TRP A N 1
ATOM 1947 C CA . TRP A 1 246 ? -31.039 -6.238 41.786 1.00 86.50 246 TRP A CA 1
ATOM 1948 C C . TRP A 1 246 ? -32.494 -5.933 42.131 1.00 86.50 246 TRP A C 1
ATOM 1950 O O . TRP A 1 246 ? -33.205 -5.280 41.363 1.00 86.50 246 TRP A O 1
ATOM 1960 N N . GLU A 1 247 ? -32.897 -6.327 43.335 1.00 82.12 247 GLU A N 1
ATOM 1961 C CA . GLU A 1 247 ? -34.188 -5.961 43.908 1.00 82.12 247 GLU A CA 1
ATOM 1962 C C . GLU A 1 247 ? -34.161 -4.516 44.445 1.00 82.12 247 GLU A C 1
ATOM 1964 O O . GLU A 1 247 ? -33.100 -3.991 44.813 1.00 82.12 247 GLU A O 1
ATOM 1969 N N . PRO A 1 248 ? -35.312 -3.824 44.491 1.00 83.06 248 PRO A N 1
ATOM 1970 C CA . PRO A 1 248 ? -35.419 -2.548 45.184 1.00 83.06 248 PRO A CA 1
ATOM 1971 C C . PRO A 1 248 ? -35.003 -2.693 46.650 1.00 83.06 248 PRO A C 1
ATOM 1973 O O . PRO A 1 248 ? -35.400 -3.637 47.322 1.00 83.06 248 PRO A O 1
ATOM 1976 N N . VAL A 1 249 ? -34.272 -1.711 47.191 1.00 81.62 249 VAL A N 1
ATOM 1977 C CA . VAL A 1 249 ? -33.783 -1.757 48.586 1.00 81.62 249 VAL A CA 1
ATOM 1978 C C . VAL A 1 249 ? -34.917 -1.967 49.601 1.00 81.62 249 VAL A C 1
ATOM 1980 O O . VAL A 1 249 ? -34.705 -2.591 50.634 1.00 81.62 249 VAL A O 1
ATOM 1983 N N . GLY A 1 250 ? -36.126 -1.479 49.300 1.00 81.69 250 GLY A N 1
ATOM 1984 C CA . GLY A 1 250 ? -37.308 -1.659 50.147 1.00 81.69 250 GLY A CA 1
ATOM 1985 C C . GLY A 1 250 ? -37.822 -3.100 50.250 1.00 81.69 250 GLY A C 1
ATOM 1986 O O . GLY A 1 250 ? -38.534 -3.401 51.204 1.00 81.69 250 GLY A O 1
ATOM 1987 N N . ASP A 1 251 ? -37.440 -3.972 49.316 1.00 87.19 251 ASP A N 1
ATOM 1988 C CA . ASP A 1 251 ? -37.855 -5.378 49.272 1.00 87.19 251 ASP A CA 1
ATOM 1989 C C . ASP A 1 251 ? -36.807 -6.312 49.913 1.00 87.19 251 ASP A C 1
ATOM 1991 O O . ASP A 1 251 ? -37.073 -7.492 50.141 1.00 87.19 251 ASP A O 1
ATOM 1995 N N . LEU A 1 252 ? -35.632 -5.778 50.271 1.00 85.25 252 LEU A N 1
ATOM 1996 C CA . LEU A 1 252 ? -34.541 -6.537 50.874 1.00 85.25 252 LEU A CA 1
ATOM 1997 C C . LEU A 1 252 ? -34.772 -6.801 52.366 1.00 85.25 252 LEU A C 1
ATOM 1999 O O . LEU A 1 252 ? -35.143 -5.916 53.141 1.00 85.25 252 LEU A O 1
ATOM 2003 N N . PHE A 1 253 ? -34.437 -8.012 52.809 1.00 88.69 253 PHE A N 1
ATOM 2004 C CA . PHE A 1 253 ? -34.325 -8.312 54.235 1.00 88.69 253 PHE A CA 1
ATOM 2005 C C . PHE A 1 253 ? -33.125 -7.582 54.849 1.00 88.69 253 PHE A C 1
ATOM 2007 O O . PHE A 1 253 ? -32.050 -7.524 54.252 1.00 88.69 253 PHE A O 1
ATOM 2014 N N . ILE A 1 254 ? -33.283 -7.096 56.084 1.00 86.38 254 ILE A N 1
ATOM 2015 C CA . ILE A 1 254 ? -32.240 -6.356 56.818 1.00 86.38 254 ILE A CA 1
ATOM 2016 C C . ILE A 1 254 ? -30.926 -7.150 56.886 1.00 86.38 254 ILE A C 1
ATOM 2018 O O . ILE A 1 254 ? -29.855 -6.581 56.688 1.00 86.38 254 ILE A O 1
ATOM 2022 N N . ASP A 1 255 ? -31.015 -8.465 57.089 1.00 89.19 255 ASP A N 1
ATOM 2023 C CA . ASP A 1 255 ? -29.851 -9.350 57.202 1.00 89.19 255 ASP A CA 1
ATOM 2024 C C . ASP A 1 255 ? -29.077 -9.510 55.876 1.00 89.19 255 ASP A C 1
ATOM 2026 O O . ASP A 1 255 ? -27.901 -9.858 55.900 1.00 89.19 255 ASP A O 1
ATOM 2030 N N . SER A 1 256 ? -29.700 -9.215 54.725 1.00 87.50 256 SER A N 1
ATOM 2031 C CA . SER A 1 256 ? -29.091 -9.298 53.384 1.00 87.50 256 SER A CA 1
ATOM 2032 C C . SER A 1 256 ? -28.526 -7.957 52.888 1.00 87.50 256 SER A C 1
ATOM 2034 O O . SER A 1 256 ? -27.813 -7.912 51.884 1.00 87.50 256 SER A O 1
ATOM 2036 N N . LEU A 1 257 ? -28.785 -6.848 53.595 1.00 87.25 257 LEU A N 1
ATOM 2037 C CA . LEU A 1 257 ? -28.342 -5.512 53.177 1.00 87.25 257 LEU A CA 1
ATOM 2038 C C . LEU A 1 257 ? -26.819 -5.408 53.043 1.00 87.25 257 LEU A C 1
ATOM 2040 O O . LEU A 1 257 ? -26.332 -4.757 52.120 1.00 87.25 257 LEU A O 1
ATOM 2044 N N . GLN A 1 258 ? -26.064 -6.048 53.941 1.00 90.75 258 GLN A N 1
ATOM 2045 C CA . GLN A 1 258 ? -24.602 -6.005 53.901 1.00 90.75 258 GLN A CA 1
ATOM 2046 C C . GLN A 1 258 ? -24.054 -6.690 52.642 1.00 90.75 258 GLN A C 1
ATOM 2048 O O . GLN A 1 258 ? -23.220 -6.105 51.949 1.00 90.75 258 GLN A O 1
ATOM 2053 N N . ASP A 1 259 ? -24.590 -7.862 52.292 1.00 88.69 259 ASP A N 1
ATOM 2054 C CA . ASP A 1 259 ? -24.222 -8.586 51.071 1.00 88.69 259 ASP A CA 1
ATOM 2055 C C . ASP A 1 259 ? -24.527 -7.748 49.822 1.00 88.69 259 ASP A C 1
ATOM 2057 O O . ASP A 1 259 ? -23.713 -7.661 48.902 1.00 88.69 259 ASP A O 1
ATOM 2061 N N . HIS A 1 260 ? -25.669 -7.053 49.812 1.00 86.75 260 HIS A N 1
ATOM 2062 C CA . HIS A 1 260 ? -26.064 -6.195 48.696 1.00 86.75 260 HIS A CA 1
ATOM 2063 C C . HIS A 1 260 ? -25.173 -4.952 48.547 1.00 86.75 260 HIS A C 1
ATOM 2065 O O . HIS A 1 260 ? -24.862 -4.528 47.426 1.00 86.75 260 HIS A O 1
ATOM 2071 N N . ILE A 1 261 ? -24.734 -4.369 49.668 1.00 87.88 261 ILE A N 1
ATOM 2072 C CA . ILE A 1 261 ? -23.766 -3.266 49.694 1.00 87.88 261 ILE A CA 1
ATOM 2073 C C . ILE A 1 261 ? -22.430 -3.731 49.116 1.00 87.88 261 ILE A C 1
ATOM 2075 O O . ILE A 1 261 ? -21.840 -3.029 48.291 1.00 87.88 261 ILE A O 1
ATOM 2079 N N . ASP A 1 262 ? -21.948 -4.901 49.527 1.00 89.38 262 ASP A N 1
ATOM 2080 C CA . ASP A 1 262 ? -20.660 -5.416 49.071 1.00 89.38 262 ASP A CA 1
ATOM 2081 C C . ASP A 1 262 ? -20.710 -5.840 47.593 1.00 89.38 262 ASP A C 1
ATOM 2083 O O . ASP A 1 262 ? -19.804 -5.488 46.833 1.00 89.38 262 ASP A O 1
ATOM 2087 N N . ALA A 1 263 ? -21.821 -6.425 47.131 1.00 88.00 263 ALA A N 1
ATOM 2088 C CA . ALA A 1 263 ? -22.079 -6.673 45.710 1.00 88.00 263 ALA A CA 1
ATOM 2089 C C . ALA A 1 263 ? -22.101 -5.374 44.881 1.00 88.00 263 ALA A C 1
ATOM 2091 O O . ALA A 1 263 ? -21.515 -5.308 43.802 1.00 88.00 263 ALA A O 1
ATOM 2092 N N . THR A 1 264 ? -22.709 -4.301 45.397 1.00 88.19 264 THR A N 1
ATOM 2093 C CA . THR A 1 264 ? -22.744 -2.991 44.719 1.00 88.19 264 THR A CA 1
ATOM 2094 C C . THR A 1 264 ? -21.355 -2.350 44.621 1.00 88.19 264 THR A C 1
ATOM 2096 O O . THR A 1 264 ? -21.044 -1.693 43.623 1.00 88.19 264 THR A O 1
ATOM 2099 N N . LYS A 1 265 ? -20.499 -2.530 45.639 1.00 88.38 265 LYS A N 1
ATOM 2100 C CA . LYS A 1 265 ? -19.103 -2.057 45.607 1.00 88.38 265 LYS A CA 1
ATOM 2101 C C . LYS A 1 265 ? -18.282 -2.811 44.565 1.00 88.38 265 LYS A C 1
ATOM 2103 O O . LYS A 1 265 ? -17.602 -2.158 43.780 1.00 88.38 265 LYS A O 1
ATOM 2108 N N . LEU A 1 266 ? -18.389 -4.140 44.530 1.00 89.00 266 LEU A N 1
ATOM 2109 C CA . LEU A 1 266 ? -17.726 -4.973 43.521 1.00 89.00 266 LEU A CA 1
ATOM 2110 C C . LEU A 1 266 ? -18.186 -4.595 42.110 1.00 89.00 266 LEU A C 1
ATOM 2112 O O . LEU A 1 266 ? -17.366 -4.313 41.242 1.00 89.00 266 LEU A O 1
ATOM 2116 N N . PHE A 1 267 ? -19.496 -4.441 41.910 1.00 90.06 267 PHE A N 1
ATOM 2117 C CA . PHE A 1 267 ? -20.052 -4.014 40.628 1.00 90.06 267 PHE A CA 1
ATOM 2118 C C . PHE A 1 267 ? -19.527 -2.642 40.177 1.00 90.06 267 PHE A C 1
ATOM 2120 O O . PHE A 1 267 ? -19.307 -2.399 38.992 1.00 90.06 267 PHE A O 1
ATOM 2127 N N . LYS A 1 268 ? -19.273 -1.720 41.114 1.00 89.00 268 LYS A N 1
ATOM 2128 C CA . LYS A 1 268 ? -18.659 -0.427 40.791 1.00 89.00 268 LYS A CA 1
ATOM 2129 C C . LYS A 1 268 ? -17.251 -0.597 40.213 1.00 89.00 268 LYS A C 1
ATOM 2131 O O . LYS A 1 268 ? -16.898 0.154 39.306 1.00 89.00 268 LYS A O 1
ATOM 2136 N N . GLU A 1 269 ? -16.464 -1.544 40.718 1.00 88.19 269 GLU A N 1
ATOM 2137 C CA . GLU A 1 269 ? -15.141 -1.876 40.173 1.00 88.19 269 GLU A CA 1
ATOM 2138 C C . GLU A 1 269 ? -15.263 -2.498 38.774 1.00 88.19 269 GLU A C 1
ATOM 2140 O O . GLU A 1 269 ? -14.570 -2.058 37.857 1.00 88.19 269 GLU A O 1
ATOM 2145 N N . GLU A 1 270 ? -16.210 -3.412 38.554 1.00 88.25 270 GLU A N 1
ATOM 2146 C CA . GLU A 1 270 ? -16.492 -3.994 37.228 1.00 88.25 270 GLU A CA 1
ATOM 2147 C C . GLU A 1 270 ? -16.886 -2.919 36.202 1.00 88.25 270 GLU A C 1
ATOM 2149 O O . GLU A 1 270 ? -16.353 -2.873 35.091 1.00 88.25 270 GLU A O 1
ATOM 2154 N N . LEU A 1 271 ? -17.736 -1.960 36.588 1.00 91.38 271 LEU A N 1
ATOM 2155 C CA . LEU A 1 271 ? -18.086 -0.823 35.733 1.00 91.38 271 LEU A CA 1
ATOM 2156 C C . LEU A 1 271 ? -16.865 0.031 35.362 1.00 91.38 271 LEU A C 1
ATOM 2158 O O . LEU A 1 271 ? -16.837 0.609 34.272 1.00 91.38 271 LEU A O 1
ATOM 2162 N N . THR A 1 272 ? -15.843 0.131 36.223 1.00 91.62 272 THR A N 1
ATOM 2163 C CA . THR A 1 272 ? -14.602 0.818 35.826 1.00 91.62 272 THR A CA 1
ATOM 2164 C C . THR A 1 272 ? -13.870 0.083 34.709 1.00 91.62 272 THR A C 1
ATOM 2166 O O . THR A 1 272 ? -13.370 0.742 33.799 1.00 91.62 272 THR A O 1
ATOM 2169 N N . GLN A 1 273 ? -13.876 -1.251 34.709 1.00 91.25 273 GLN A N 1
ATOM 2170 C CA . GLN A 1 273 ? -13.260 -2.039 33.641 1.00 91.25 273 GLN A CA 1
ATOM 2171 C C . GLN A 1 273 ? -14.012 -1.861 32.318 1.00 91.25 273 GLN A C 1
ATOM 2173 O O . GLN A 1 273 ? -13.388 -1.588 31.293 1.00 91.25 273 GLN A O 1
ATOM 2178 N N . VAL A 1 274 ? -15.350 -1.895 32.345 1.00 93.94 274 VAL A N 1
ATOM 2179 C CA . VAL A 1 274 ? -16.187 -1.628 31.159 1.00 93.94 274 VAL A CA 1
ATOM 2180 C C . VAL A 1 274 ? -15.932 -0.220 30.606 1.00 93.94 274 VAL A C 1
ATOM 2182 O O . VAL A 1 274 ? -15.818 -0.032 29.393 1.00 93.94 274 VAL A O 1
ATOM 2185 N N . LYS A 1 275 ? -15.780 0.782 31.483 1.00 94.88 275 LYS A N 1
ATOM 2186 C CA . LYS A 1 275 ? -15.452 2.160 31.088 1.00 94.88 275 LYS A CA 1
ATOM 2187 C C . LYS A 1 275 ? -14.110 2.253 30.362 1.00 94.88 275 LYS A C 1
ATOM 2189 O O . LYS A 1 275 ? -14.031 2.921 29.328 1.00 94.88 275 LYS A O 1
ATOM 2194 N N . GLU A 1 276 ? -13.067 1.630 30.906 1.00 95.88 276 GLU A N 1
ATOM 2195 C CA . GLU A 1 276 ? -11.742 1.621 30.278 1.00 95.88 276 GLU A CA 1
ATOM 2196 C C . GLU A 1 276 ? -11.756 0.837 28.959 1.00 95.88 276 GLU A C 1
ATOM 2198 O O . GLU A 1 276 ? -11.175 1.303 27.982 1.00 95.88 276 GLU A O 1
ATOM 2203 N N . GLY A 1 277 ? -12.505 -0.269 28.875 1.00 95.94 277 GLY A N 1
ATOM 2204 C CA . GLY A 1 277 ? -12.730 -1.005 27.627 1.00 95.94 277 GLY A CA 1
ATOM 2205 C C . GLY A 1 277 ? -13.401 -0.150 26.545 1.00 95.94 277 GLY A C 1
ATOM 2206 O O . GLY A 1 277 ? -12.910 -0.066 25.421 1.00 95.94 277 GLY A O 1
ATOM 2207 N N . MET A 1 278 ? -14.467 0.580 26.891 1.00 96.62 278 MET A N 1
ATOM 2208 C CA . MET A 1 278 ? -15.141 1.509 25.972 1.00 96.62 278 MET A CA 1
ATOM 2209 C C . MET A 1 278 ? -14.193 2.604 25.467 1.00 96.62 278 MET A C 1
ATOM 2211 O O . MET A 1 278 ? -14.185 2.929 24.277 1.00 96.62 278 MET A O 1
ATOM 2215 N N . LYS A 1 279 ? -13.383 3.180 26.366 1.00 96.31 279 LYS A N 1
ATOM 2216 C CA . LYS A 1 279 ? -12.365 4.172 26.003 1.00 96.31 279 LYS A CA 1
ATOM 2217 C C . LYS A 1 279 ? -11.330 3.564 25.058 1.00 96.31 279 LYS A C 1
ATOM 2219 O O . LYS A 1 279 ? -11.050 4.160 24.026 1.00 96.31 279 LYS A O 1
ATOM 2224 N N . HIS A 1 280 ? -10.827 2.372 25.372 1.00 97.25 280 HIS A N 1
ATOM 2225 C CA . HIS A 1 280 ? -9.847 1.675 24.551 1.00 97.25 280 HIS A CA 1
ATOM 2226 C C . HIS A 1 280 ? -10.355 1.444 23.123 1.00 97.25 280 HIS A C 1
ATOM 2228 O O . HIS A 1 280 ? -9.693 1.857 22.175 1.00 97.25 280 HIS A O 1
ATOM 2234 N N . VAL A 1 281 ? -11.552 0.871 22.951 1.00 97.31 281 VAL A N 1
ATOM 2235 C CA . VAL A 1 281 ? -12.131 0.623 21.617 1.00 97.31 281 VAL A CA 1
ATOM 2236 C C . VAL A 1 281 ? -12.338 1.928 20.840 1.00 97.31 281 VAL A C 1
ATOM 2238 O O . VAL A 1 281 ? -12.017 1.998 19.653 1.00 97.31 281 VAL A O 1
ATOM 2241 N N . A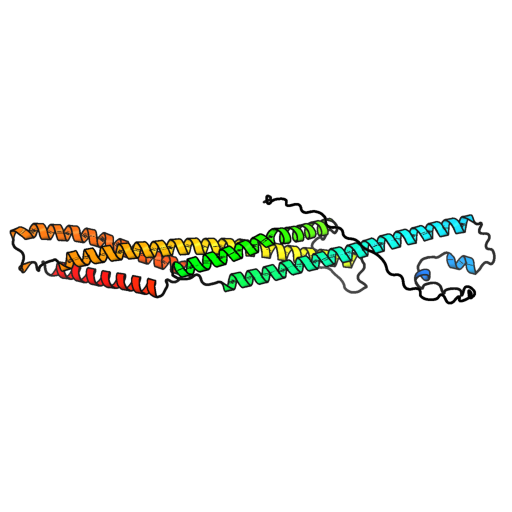SN A 1 282 ? -12.828 2.984 21.497 1.00 96.75 282 ASN A N 1
ATOM 2242 C CA . ASN A 1 282 ? -12.999 4.293 20.862 1.00 96.75 282 ASN A CA 1
ATOM 2243 C C . ASN A 1 282 ? -11.648 4.919 20.457 1.00 96.75 282 ASN A C 1
ATOM 2245 O O . ASN A 1 282 ? -11.548 5.492 19.372 1.00 96.75 282 ASN A O 1
ATOM 2249 N N . ASP A 1 283 ? -10.603 4.774 21.278 1.00 97.38 283 ASP A N 1
ATOM 2250 C CA . ASP A 1 283 ? -9.247 5.238 20.963 1.00 97.38 283 ASP A CA 1
ATOM 2251 C C . ASP A 1 283 ? -8.667 4.471 19.761 1.00 97.38 283 ASP A C 1
ATOM 2253 O O . ASP A 1 283 ? -8.052 5.078 18.881 1.00 97.38 283 ASP A O 1
ATOM 2257 N N . LEU A 1 284 ? -8.894 3.154 19.673 1.00 97.06 284 LEU A N 1
ATOM 2258 C CA . LEU A 1 284 ? -8.501 2.340 18.517 1.00 97.06 284 LEU A CA 1
ATOM 2259 C C . LEU A 1 284 ? -9.219 2.789 17.232 1.00 97.06 284 LEU A C 1
ATOM 2261 O O . LEU A 1 284 ? -8.576 2.955 16.193 1.00 97.06 284 LEU A O 1
ATOM 2265 N N . ALA A 1 285 ? -10.534 3.018 17.302 1.00 96.56 285 ALA A N 1
ATOM 2266 C CA . ALA A 1 285 ? -11.331 3.501 16.174 1.00 96.56 285 ALA A CA 1
ATOM 2267 C C . ALA A 1 285 ? -10.896 4.908 15.728 1.00 96.56 285 ALA A C 1
ATOM 2269 O O . ALA A 1 285 ? -10.798 5.186 14.532 1.00 96.56 285 ALA A O 1
ATOM 2270 N N . HIS A 1 286 ? -10.559 5.785 16.676 1.00 96.12 286 HIS A N 1
ATOM 2271 C CA . HIS A 1 286 ? -10.015 7.106 16.375 1.00 96.12 286 HIS A CA 1
ATOM 2272 C C . HIS A 1 286 ? -8.635 7.024 15.706 1.00 96.12 286 HIS A C 1
ATOM 2274 O O . HIS A 1 286 ? -8.374 7.742 14.741 1.00 96.12 286 HIS A O 1
ATOM 2280 N N . GLN A 1 287 ? -7.763 6.120 16.164 1.00 95.94 287 GLN A N 1
ATOM 2281 C CA . GLN A 1 287 ? -6.456 5.885 15.543 1.00 95.94 287 GLN A CA 1
ATOM 2282 C C . GLN A 1 287 ? -6.572 5.381 14.098 1.00 95.94 287 GLN A C 1
ATOM 2284 O O . GLN A 1 287 ? -5.754 5.775 13.267 1.00 95.94 287 GLN A O 1
ATOM 2289 N N . LEU A 1 288 ? -7.579 4.557 13.778 1.00 95.62 288 LEU A N 1
ATOM 2290 C CA . LEU A 1 288 ? -7.881 4.190 12.387 1.00 95.62 288 LEU A CA 1
ATOM 2291 C C . LEU A 1 288 ? -8.270 5.407 11.548 1.00 95.62 288 LEU A C 1
ATOM 2293 O O . LEU A 1 288 ? -7.718 5.593 10.467 1.00 95.62 288 LEU A O 1
ATOM 2297 N N . ALA A 1 289 ? -9.150 6.265 12.069 1.00 94.88 289 ALA A N 1
ATOM 2298 C CA . ALA A 1 289 ? -9.588 7.463 11.358 1.00 94.88 289 ALA A CA 1
ATOM 2299 C C . ALA A 1 289 ? -8.428 8.440 11.085 1.00 94.88 289 ALA A C 1
ATOM 2301 O O . ALA A 1 289 ? -8.345 9.004 9.998 1.00 94.88 289 ALA A O 1
ATOM 2302 N N . ILE A 1 290 ? -7.488 8.602 12.029 1.00 95.56 290 ILE A N 1
ATOM 2303 C CA . ILE A 1 290 ? -6.257 9.392 11.812 1.00 95.56 290 ILE A CA 1
ATOM 2304 C C . ILE A 1 290 ? -5.409 8.801 10.676 1.00 95.56 290 ILE A C 1
ATOM 2306 O O . ILE A 1 290 ? -4.746 9.539 9.951 1.00 95.56 290 ILE A O 1
ATOM 2310 N N . ALA A 1 291 ? -5.423 7.477 10.520 1.00 93.50 291 ALA A N 1
ATOM 2311 C CA . ALA A 1 291 ? -4.727 6.773 9.450 1.00 93.50 291 ALA A CA 1
ATOM 2312 C C . ALA A 1 291 ? -5.518 6.738 8.125 1.00 93.50 291 ALA A C 1
ATOM 2314 O O . ALA A 1 291 ? -5.176 5.942 7.258 1.00 93.50 291 ALA A O 1
ATOM 2315 N N . ASP A 1 292 ? -6.551 7.577 7.980 1.00 94.25 292 ASP A N 1
ATOM 2316 C CA . ASP A 1 292 ? -7.431 7.680 6.806 1.00 94.25 292 ASP A CA 1
ATOM 2317 C C . ASP A 1 292 ? -8.174 6.376 6.455 1.00 94.25 292 ASP A C 1
ATOM 2319 O O . ASP A 1 292 ? -8.534 6.111 5.309 1.00 94.25 292 ASP A O 1
ATOM 2323 N N . VAL A 1 293 ? -8.433 5.544 7.470 1.00 95.88 293 VAL A N 1
ATOM 2324 C CA . VAL A 1 293 ? -9.256 4.339 7.344 1.00 95.88 293 VAL A CA 1
ATOM 2325 C C . VAL A 1 293 ? -10.487 4.487 8.221 1.00 95.88 293 VAL A C 1
ATOM 2327 O O . VAL A 1 293 ? -10.407 4.592 9.444 1.00 95.88 293 VAL A O 1
ATOM 2330 N N . HIS A 1 294 ? -11.653 4.463 7.590 1.00 94.12 294 HIS A N 1
ATOM 2331 C CA . HIS A 1 294 ? -12.931 4.525 8.287 1.00 94.12 294 HIS A CA 1
ATOM 2332 C C . HIS A 1 294 ? -13.443 3.109 8.522 1.00 94.12 294 HIS A C 1
ATOM 2334 O O . HIS A 1 294 ? -13.356 2.274 7.625 1.00 94.12 294 HIS A O 1
ATOM 2340 N N . LEU A 1 295 ? -13.992 2.838 9.709 1.00 95.38 295 LEU A N 1
ATOM 2341 C CA . LEU A 1 295 ? -14.651 1.561 9.983 1.00 95.38 295 LEU A CA 1
ATOM 2342 C C . LEU A 1 295 ? -15.759 1.296 8.957 1.00 95.38 295 LEU A C 1
ATOM 2344 O O . LEU A 1 295 ? -16.454 2.217 8.522 1.00 95.38 295 LEU A O 1
ATOM 2348 N N . SER A 1 296 ? -15.954 0.024 8.607 1.00 96.75 296 SER A N 1
ATOM 2349 C CA . SER A 1 296 ? -17.101 -0.386 7.799 1.00 96.75 296 SER A CA 1
ATOM 2350 C C . SER A 1 296 ? -18.412 -0.000 8.487 1.00 96.75 296 SER A C 1
ATOM 2352 O O . SER A 1 296 ? -18.479 0.128 9.713 1.00 96.75 296 SER A O 1
ATOM 2354 N N . MET A 1 297 ? -19.483 0.149 7.704 1.00 95.44 297 MET A N 1
ATOM 2355 C CA . MET A 1 297 ? -20.798 0.516 8.241 1.00 95.44 297 MET A CA 1
ATOM 2356 C C . MET A 1 297 ? -21.265 -0.444 9.347 1.00 95.44 297 MET A C 1
ATOM 2358 O O . MET A 1 297 ? -21.893 -0.025 10.316 1.00 95.44 297 MET A O 1
ATOM 2362 N N . GLU A 1 298 ? -20.963 -1.734 9.208 1.00 95.12 298 GLU A N 1
ATOM 2363 C CA . GLU A 1 298 ? -21.322 -2.769 10.181 1.00 95.12 298 GLU A CA 1
ATOM 2364 C C . GLU A 1 298 ? -20.544 -2.605 11.491 1.00 95.12 298 GLU A C 1
ATOM 2366 O O . GLU A 1 298 ? -21.155 -2.540 12.559 1.00 95.12 298 GLU A O 1
ATOM 2371 N N . ASN A 1 299 ? -19.221 -2.437 11.408 1.00 95.19 299 ASN A N 1
ATOM 2372 C CA . ASN A 1 299 ? -18.364 -2.230 12.577 1.00 95.19 299 ASN A CA 1
ATOM 2373 C C . ASN A 1 299 ? -18.706 -0.919 13.301 1.00 95.19 299 ASN A C 1
ATOM 2375 O O . ASN A 1 299 ? -18.788 -0.890 14.529 1.00 95.19 299 ASN A O 1
ATOM 2379 N N . ALA A 1 300 ? -18.965 0.156 12.552 1.00 96.69 300 ALA A N 1
ATOM 2380 C CA . ALA A 1 300 ? -19.371 1.442 13.110 1.00 96.69 300 ALA A CA 1
ATOM 2381 C C . ALA A 1 300 ? -20.702 1.335 13.876 1.00 96.69 300 ALA A C 1
ATOM 2383 O O . ALA A 1 300 ? -20.785 1.763 15.026 1.00 96.69 300 ALA A O 1
ATOM 2384 N N . ARG A 1 301 ? -21.719 0.685 13.290 1.00 96.88 301 ARG A N 1
ATOM 2385 C CA . ARG A 1 301 ? -23.012 0.443 13.960 1.00 96.88 301 ARG A CA 1
ATOM 2386 C C . ARG A 1 301 ? -22.862 -0.400 15.221 1.00 96.88 301 ARG A C 1
ATOM 2388 O O . ARG A 1 301 ? -23.495 -0.103 16.232 1.00 96.88 301 ARG A O 1
ATOM 2395 N N . ALA A 1 302 ? -22.042 -1.447 15.176 1.00 96.31 302 ALA A N 1
ATOM 2396 C CA . ALA A 1 302 ? -21.792 -2.284 16.343 1.00 96.31 302 ALA A CA 1
ATOM 2397 C C . ALA A 1 302 ? -21.123 -1.480 17.475 1.00 96.31 302 ALA A C 1
ATOM 2399 O O . ALA A 1 302 ? -21.540 -1.579 18.630 1.00 96.31 302 ALA A O 1
ATOM 2400 N N . LEU A 1 303 ? -20.165 -0.607 17.151 1.00 96.75 303 LEU A N 1
ATOM 2401 C CA . LEU A 1 303 ? -19.524 0.273 18.129 1.00 96.75 303 LEU A CA 1
ATOM 2402 C C . LEU A 1 303 ? -20.490 1.326 18.701 1.00 96.75 303 LEU A C 1
ATOM 2404 O O . LEU A 1 303 ? -20.475 1.607 19.902 1.00 96.75 303 LEU A O 1
ATOM 2408 N N . GLU A 1 304 ? -21.360 1.900 17.869 1.00 97.06 304 GLU A N 1
ATOM 2409 C CA . GLU A 1 304 ? -22.422 2.814 18.311 1.00 97.06 304 GLU A CA 1
ATOM 2410 C C . GLU A 1 304 ? -23.419 2.124 19.251 1.00 97.06 304 GLU A C 1
ATOM 2412 O O . GLU A 1 304 ? -23.838 2.701 20.261 1.00 97.06 304 GLU A O 1
ATOM 2417 N N . HIS A 1 305 ? -23.769 0.871 18.959 1.00 97.19 305 HIS A N 1
ATOM 2418 C CA . HIS A 1 305 ? -24.650 0.068 19.797 1.00 97.19 305 HIS A CA 1
ATOM 2419 C C . HIS A 1 305 ? -24.038 -0.197 21.181 1.00 97.19 305 HIS A C 1
ATOM 2421 O O . HIS A 1 305 ? -24.704 0.037 22.193 1.00 97.19 305 HIS A O 1
ATOM 2427 N N . LEU A 1 306 ? -22.758 -0.588 21.250 1.00 97.06 306 LEU A N 1
ATOM 2428 C CA . LEU A 1 306 ? -22.034 -0.756 22.521 1.00 97.06 306 LEU A CA 1
ATOM 2429 C C . LEU A 1 306 ? -21.971 0.557 23.318 1.00 97.06 306 LEU A C 1
ATOM 2431 O O . LEU A 1 306 ? -22.301 0.576 24.504 1.00 97.06 306 LEU A O 1
ATOM 2435 N N . ASN A 1 307 ? -21.653 1.677 22.657 1.00 96.06 307 ASN A N 1
ATOM 2436 C CA . ASN A 1 307 ? -21.672 3.009 23.275 1.00 96.06 307 ASN A CA 1
ATOM 2437 C C . ASN A 1 307 ? -23.051 3.364 23.861 1.00 96.06 307 ASN A C 1
ATOM 2439 O O . ASN A 1 307 ? -23.143 4.013 24.905 1.00 96.06 307 ASN A O 1
ATOM 2443 N N . SER A 1 308 ? -24.130 2.966 23.188 1.00 96.25 308 SER A N 1
ATOM 2444 C CA . SER A 1 308 ? -25.502 3.256 23.614 1.00 96.25 308 SER A CA 1
ATOM 2445 C C . SER A 1 308 ? -25.904 2.414 24.826 1.00 96.25 308 SER A C 1
ATOM 2447 O O . SER A 1 308 ? -26.399 2.969 25.808 1.00 96.25 308 SER A O 1
ATOM 2449 N N . ARG A 1 309 ? -25.612 1.105 24.804 1.00 95.94 309 ARG A N 1
ATOM 2450 C CA . ARG A 1 309 ? -25.798 0.189 25.945 1.00 95.94 309 ARG A CA 1
ATOM 2451 C C . ARG A 1 309 ? -25.054 0.667 27.187 1.00 95.94 309 ARG A C 1
ATOM 2453 O O . ARG A 1 309 ? -25.650 0.821 28.251 1.00 95.94 309 ARG A O 1
ATOM 2460 N N . TRP A 1 310 ? -23.783 1.031 27.024 1.00 95.31 310 TRP A N 1
ATOM 2461 C CA . TRP A 1 310 ? -22.966 1.576 28.103 1.00 95.31 310 TRP A CA 1
ATOM 2462 C C . TRP A 1 310 ? -23.574 2.836 28.739 1.00 95.31 310 TRP A C 1
ATOM 2464 O O . TRP A 1 310 ? -23.650 2.940 29.964 1.00 95.31 310 TRP A O 1
ATOM 2474 N N . LYS A 1 311 ? -24.072 3.783 27.930 1.00 93.50 311 LYS A N 1
ATOM 2475 C CA . LYS A 1 311 ? -24.743 4.993 28.443 1.00 93.50 311 LYS A CA 1
ATOM 2476 C C . LYS A 1 311 ? -25.999 4.660 29.247 1.00 93.50 311 LYS A C 1
ATOM 2478 O O . LYS A 1 311 ? -26.218 5.256 30.300 1.00 93.50 311 LYS A O 1
ATOM 2483 N N . VAL A 1 312 ? -26.814 3.715 28.777 1.00 92.75 312 VAL A N 1
ATOM 2484 C CA . VAL A 1 312 ? -28.013 3.269 29.505 1.00 92.75 312 VAL A CA 1
ATOM 2485 C C . VAL A 1 312 ? -27.627 2.639 30.844 1.00 92.75 312 VAL A C 1
ATOM 2487 O O . VAL A 1 312 ? -28.210 2.991 31.871 1.00 92.75 312 VAL A O 1
ATOM 2490 N N . LEU A 1 313 ? -26.613 1.769 30.860 1.00 90.62 313 LEU A N 1
ATOM 2491 C CA . LEU A 1 313 ? -26.119 1.125 32.077 1.00 90.62 313 LEU A CA 1
ATOM 2492 C C . LEU A 1 313 ? -25.600 2.148 33.102 1.00 90.62 313 LEU A C 1
ATOM 2494 O O . LEU A 1 313 ? -25.926 2.050 34.287 1.00 90.62 313 LEU A O 1
ATOM 2498 N N . GLN A 1 314 ? -24.872 3.178 32.653 1.00 89.12 314 GLN A N 1
ATOM 2499 C CA . GLN A 1 314 ? -24.429 4.278 33.517 1.00 89.12 314 GLN A CA 1
ATOM 2500 C C . GLN A 1 314 ? -25.602 5.013 34.174 1.00 89.12 314 GLN A C 1
ATOM 2502 O O . GLN A 1 314 ? -25.568 5.253 35.380 1.00 89.12 314 GLN A O 1
ATOM 2507 N N . VAL A 1 315 ? -26.639 5.357 33.400 1.00 87.50 315 VAL A N 1
ATOM 2508 C CA . VAL A 1 315 ? -27.828 6.055 33.917 1.00 87.50 315 VAL A CA 1
ATOM 2509 C C . VAL A 1 315 ? -28.593 5.179 34.911 1.00 87.50 315 VAL A C 1
ATOM 2511 O O . VAL A 1 315 ? -28.982 5.658 35.975 1.00 87.50 315 VAL A O 1
ATOM 2514 N N . LYS A 1 316 ? -28.771 3.884 34.612 1.00 82.88 316 LYS A N 1
ATOM 2515 C CA . LYS A 1 316 ? -29.400 2.924 35.536 1.00 82.88 316 LYS A CA 1
ATOM 2516 C C . LYS A 1 316 ? -28.633 2.837 36.863 1.00 82.88 316 LYS A C 1
ATOM 2518 O O . LYS A 1 316 ? -29.242 2.824 37.932 1.00 82.88 316 LYS A O 1
ATOM 2523 N N . PHE A 1 317 ? -27.301 2.805 36.814 1.00 79.56 317 PHE A N 1
ATOM 2524 C CA . PHE A 1 317 ? -26.467 2.714 38.012 1.00 79.56 317 PHE A CA 1
ATOM 2525 C C . PHE A 1 317 ? -26.500 3.992 38.868 1.00 79.56 317 PHE A C 1
ATOM 2527 O O . PHE A 1 317 ? -26.619 3.906 40.095 1.00 79.56 317 PHE A O 1
ATOM 2534 N N . THR A 1 318 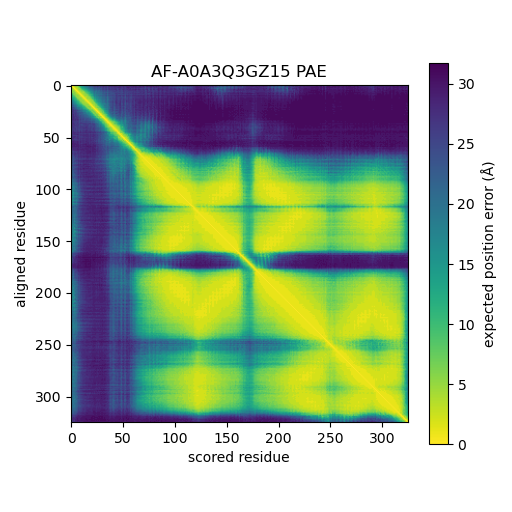? -26.441 5.177 38.250 1.00 74.38 318 THR A N 1
ATOM 2535 C CA . THR A 1 318 ? -26.511 6.451 38.985 1.00 74.38 318 THR A CA 1
ATOM 2536 C C . THR A 1 318 ? -27.890 6.678 39.602 1.00 74.38 318 THR A C 1
ATOM 2538 O O . THR A 1 318 ? -27.960 7.065 40.766 1.00 74.38 318 THR A O 1
ATOM 2541 N N . ALA A 1 319 ? -28.971 6.350 38.886 1.00 66.25 319 ALA A N 1
ATOM 2542 C CA . ALA A 1 319 ? -30.338 6.458 39.398 1.00 66.25 319 ALA A CA 1
ATOM 2543 C C . ALA A 1 319 ? -30.601 5.526 40.598 1.00 66.25 319 ALA A C 1
ATOM 2545 O O . ALA A 1 319 ? -31.215 5.943 41.581 1.00 66.25 319 ALA A O 1
ATOM 2546 N N . GL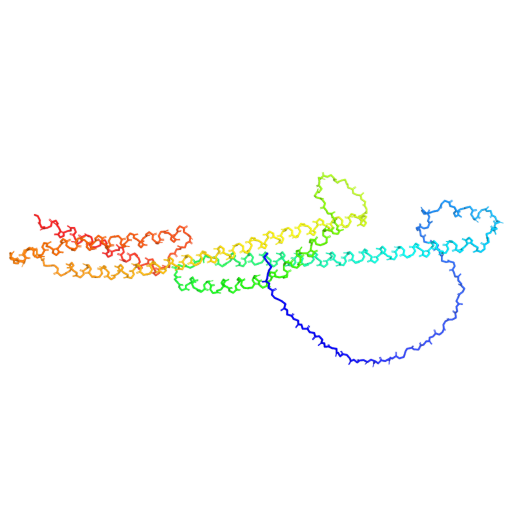Y A 1 320 ? -30.083 4.291 40.561 1.00 57.81 320 GLY A N 1
ATOM 2547 C CA . GLY A 1 320 ? -30.171 3.358 41.693 1.00 57.81 320 GLY A CA 1
ATOM 2548 C C . GLY A 1 320 ? -29.372 3.808 42.923 1.00 57.81 320 GLY A C 1
ATOM 2549 O O . GLY A 1 320 ? -29.757 3.524 44.053 1.00 57.81 320 GLY A O 1
ATOM 2550 N N . SER A 1 321 ? -28.294 4.569 42.715 1.00 51.41 321 SER A N 1
ATOM 2551 C CA . SER A 1 321 ? -27.482 5.128 43.804 1.00 51.41 321 SER A CA 1
ATOM 2552 C C . SER A 1 321 ? -28.158 6.325 44.492 1.00 51.41 321 SER A C 1
ATOM 2554 O O . SER A 1 321 ? -27.971 6.526 45.687 1.00 51.41 321 SER A O 1
ATOM 2556 N N . THR A 1 322 ? -28.963 7.113 43.767 1.00 41.72 322 THR A N 1
ATOM 2557 C CA . THR A 1 322 ? -29.673 8.289 44.312 1.00 41.72 322 THR A CA 1
ATOM 2558 C C . THR A 1 322 ? -30.972 7.970 45.053 1.00 41.72 322 THR A C 1
ATOM 2560 O O . THR A 1 322 ? -31.439 8.804 45.815 1.00 41.72 322 THR A O 1
ATOM 2563 N N . LEU A 1 323 ? -31.552 6.785 44.852 1.00 36.94 323 LEU A N 1
ATOM 2564 C CA . LEU A 1 323 ? -32.744 6.319 45.581 1.00 36.94 323 LEU A CA 1
ATOM 2565 C C . LEU A 1 323 ? -32.405 5.572 46.887 1.00 36.94 323 LEU A C 1
ATOM 2567 O O . LEU A 1 323 ? -33.306 5.069 47.550 1.00 36.94 323 LEU A O 1
ATOM 2571 N N . SER A 1 324 ? -31.119 5.502 47.246 1.00 38.00 324 SER A N 1
ATOM 2572 C CA . SER A 1 324 ? -30.602 4.762 48.409 1.00 38.00 324 SER A CA 1
ATOM 2573 C C . SER A 1 324 ? -30.044 5.671 49.521 1.00 38.00 324 SER A C 1
ATOM 2575 O O . SER A 1 324 ? -29.286 5.196 50.366 1.00 38.00 324 SER A O 1
ATOM 2577 N N . VAL A 1 325 ? -30.381 6.969 49.516 1.00 31.78 325 VAL A N 1
ATOM 2578 C CA . VAL A 1 325 ? -30.049 7.934 50.586 1.00 31.78 325 VAL A CA 1
ATOM 2579 C C . VAL A 1 325 ? -31.320 8.582 51.108 1.00 31.78 325 VAL A C 1
ATOM 2581 O O . VAL A 1 325 ? -32.134 9.019 50.266 1.00 31.78 325 VAL A O 1
#

Radius of gyration: 43.56 Å; Cα contacts (8 Å, |Δi|>4): 127; chains: 1; bounding box: 96×57×132 Å

Organism: NCBI:txid56723

Foldseek 3Di:
DDDDDDDDDDDDDDDDDDDDDDDDDDDDDDDPDDDDPDDPVVVPPDPPPVVVPPDPDPPDPPVVVVVVVVVVVVVVVVVVVVVVVLVVLCVLLVVLLVLLVVLLVVLVVLVVVLVVLDDQAQALVRLVVSLVVLVVSLVVLVVCVVSLVVSLVSLVVLCVVVPADDDDDDDDDDDDCDSNNVSNVSNVSSVVSSVSSVVSSVVSNVSSVVVSVLSVVSNVLNVVLVVLLVVLVVLLVVLVVLLVPDDQPVVDDPVCVVVVVVSLVVSVVSLVVSVVSLVVSVVSQVVCVVSVYHHDPVSVVSNVVSVVSNVVSVVSSVVSVVVPD

Sequence (325 aa):
MSAFMNGNFGCGSVGRDHHLSTGRLRVRSPAPAATRPMCPWARHFTPNWSRCFNSGVCIGGPHQTGEMNLCWNEIKRKSHNIRVRLEAFSDNSGKLQLSLQEIIEWLTAKDEELSEQLPIGGDVGAVQHQREFHQAFMEDVKSRGPFIYSVLESAQAFLAQHPFQEPEETLTDGKEVSPSRRILNVSRSVWKQANVASDLWEKLTARCVDRHRHMERTLERLLQIQAAMEELAVALEQAEGVRDAWEPVGDLFIDSLQDHIDATKLFKEELTQVKEGMKHVNDLAHQLAIADVHLSMENARALEHLNSRWKVLQVKFTAGSTLSV

pLDDT: mean 78.8, std 24.94, range [25.67, 98.75]

Mean predicted aligned error: 14.6 Å

InterPro domains:
  IPR002017 Spectrin repeat [PF00435] (97-169)
  IPR002017 Spectrin repeat [PF00435] (221-314)
  IPR018159 Spectrin/alpha-actinin [SM00150] (94-216)
  IPR018159 Spectrin/alpha-actinin [SM00150] (223-324)
  IPR018159 Spectrin/alpha-actinin [cd00176] (95-314)
  IPR050774 KCMF1 and Dystrophin [PTHR12268] (168-288)

Secondary structure (DSSP, 8-state):
----------------------------PPPP---PPPPGGGGSS-SSTTTSSSS------HHHHHHHHHHHHHHHHHHHHHHHHHHHHHHHHHHHHHHHHHHHHHHHHHHHHHHHTPSPPSSHHHHHHHHHHHHHHHHHHHHHHHHHHHHHHHHHHHHHHS--PPPPS-----S---HHHHHHHHHHHHHHHHHHHHHHHHHHHHHHHHHHHHHHHHHHHHHHHHHHHHHHHHHHHHHHHHHHTPPPGGGS-GGGHHHHHHHHHHHHHHHHHHHHHHHHHHHHHHHHHHTT-PPPHHHHHHHHHHHHHHHHHHHHHHHHHHT--

Solvent-accessible surface area (backbone atoms only — not comparable to full-atom values): 19532 Å² total; per-residue (Å²): 141,88,87,84,83,89,86,88,86,82,89,85,89,83,91,84,84,88,84,89,80,92,78,86,86,78,93,74,83,87,74,80,87,73,82,73,80,78,63,82,74,69,76,81,76,61,92,64,67,71,60,67,78,78,46,101,68,86,89,70,60,77,65,62,60,50,54,52,50,50,52,51,51,49,49,50,52,52,53,51,52,53,49,54,53,52,50,53,48,52,54,53,52,50,53,50,49,50,53,44,48,53,50,39,55,52,47,52,53,51,49,48,55,63,57,66,68,60,75,70,51,37,42,60,67,53,36,52,54,51,48,54,54,49,50,55,51,51,51,54,56,56,68,49,42,67,60,55,52,52,52,47,50,51,47,52,56,51,37,70,78,43,77,71,76,88,72,81,92,78,82,86,82,90,74,80,80,45,72,68,54,50,52,53,54,49,36,49,51,47,52,52,42,45,52,52,37,49,52,46,50,53,50,46,55,50,51,52,51,54,52,50,54,47,51,53,53,51,42,55,50,45,51,52,41,52,54,49,49,52,54,43,50,52,52,49,53,53,53,49,51,58,57,74,66,60,74,60,78,89,78,56,56,79,89,49,47,63,61,53,51,54,50,52,53,53,49,54,55,52,50,51,54,54,51,52,44,54,49,50,42,50,52,52,54,49,54,34,45,77,69,72,28,55,66,29,75,66,58,46,50,53,51,52,49,53,55,49,52,52,53,51,52,52,52,54,53,54,54,59,58,65,74,72,114

Nearest PDB structures (foldseek):
  5j1g-assembly1_A  TM=6.242E-01  e=3.949E-03  Homo sapiens
  5j1i-assembly1_A  TM=6.323E-01  e=2.614E-02  Homo sapiens
  5j1i-assembly2_B  TM=6.459E-01  e=8.625E-02  Homo sapiens
  8f7n-assembly1_A-2  TM=2.172E-01  e=4.991E-02  Sinorhizobium meliloti
  3ja6-assembly1_I  TM=2.147E-01  e=4.918E-01  Escherichia coli